Protein AF-0000000071183344 (afdb_homodimer)

Sequence (368 aa):
MKRRLVDPNHKPEEAILVERNPAPLGHQLLNPYAVGKHSQSDLVTLALEIEKADSYVRSTTTGKLQVIVDQVRFLKSQAESILKDAQNNANLHRAACNFQKKPGHLYFLYRRPSGQEYFSMLSPEEWSSSMPHEFLGAYYLEHDMSWTAAADFTARHRDLSAIDQIISGYESGSKVDNLMCIDNMKRRLVDPNHKPEEAILVERNPAPLGHQLLNPYAVGKHSQSDLVTLALEIEKADSYVRSTTTGKLQVIVDQVRFLKSQAESILKDAQNNANLHRAACNFQKKPGHLYFLYRRPSGQEYFSMLSPEEWSSSMPHEFLGAYYLEHDMSWTAAADFTARHRDLSAIDQIISGYESGSKVDNLMCIDN

Foldseek 3Di:
DDDPPPPVPPDLPFLDDDPDPCQDPNDRPDPSPPPPCPDPVNRVVSSVVVVVVVVVVVVVVVVVVVVVVVVVVVVVVVVVVVVVQVVVLVVQVPQDEPDDDDAFAKWWWWAAPVGGIHIDNDDPVNPDPDSRTHTDFMWHQHPVRGTDTPVCVVVVVVVVVLVVVLVVCVVVVHDSVPSVPPDD/DDDPPPDVPPDLPFLDDDPDPCQDPNDRPPPSPPPPCPDPVNRVVSSVVVVVVVVVVVVVVVVVVVVVVVVVVVVVVVVVVVVVQVVVLVVQVPQDEPDDDDAFAKWWWWAAPVGGIHIDNDDPVNPDPDPRTHTDFMWHQHPVRGTDTPVCVVVVVVVVVLVVVLVVCVVVVHDSVPSVPPDD

Solvent-accessible surface area (backbone atoms only — not comparable to full-atom values): 21282 Å² total; per-residue (Å²): 136,78,77,81,65,82,66,83,77,65,67,81,68,70,52,39,61,53,79,78,65,72,53,62,88,74,50,70,58,84,66,70,70,70,75,66,58,64,46,72,65,49,48,52,52,44,26,50,49,42,51,50,46,49,51,40,47,50,53,54,47,51,53,56,46,48,54,50,52,52,51,47,52,50,49,50,52,51,50,51,49,50,51,52,51,46,52,51,39,51,51,61,61,57,37,12,35,86,65,83,85,55,64,78,38,70,36,24,35,32,30,41,91,86,63,53,45,28,53,36,83,60,50,79,85,69,42,83,64,81,69,84,45,50,78,73,46,44,34,32,29,34,86,75,67,44,68,36,47,56,91,45,41,65,62,53,51,52,52,48,51,52,51,50,49,46,54,51,35,45,75,70,68,44,73,63,50,68,56,72,40,62,77,126,136,78,77,80,65,82,69,83,78,66,67,80,70,71,55,40,60,55,78,78,65,72,54,59,91,74,48,71,57,84,66,70,68,70,77,64,57,64,46,72,64,50,48,51,52,45,27,50,49,41,51,51,45,48,51,40,46,50,52,54,46,50,54,56,48,49,56,50,51,52,50,48,51,50,49,52,53,52,49,51,49,50,52,52,51,44,52,52,38,52,50,59,61,56,35,13,36,88,65,82,85,55,63,77,40,70,34,23,34,30,29,42,91,90,62,53,45,29,53,36,82,59,50,80,83,68,44,83,65,81,69,86,45,50,79,74,48,44,33,32,30,34,86,76,66,42,68,36,47,57,90,45,42,64,62,53,52,51,52,49,49,54,49,49,49,47,53,52,35,47,74,70,69,44,73,64,48,69,57,73,38,62,78,127

Radius of gyration: 34.86 Å; Cα contacts (8 Å, |Δi|>4): 379; chains: 2; bounding box: 50×111×71 Å

InterPro domains:
  IPR019534 Protein of unknown function DUF2452 [PF10504] (17-168)
  IPR019534 Protein of unknown function DUF2452 [PTHR14553] (14-168)

Structure (mmCIF, N/CA/C/O backbone):
data_AF-0000000071183344-model_v1
#
loop_
_entity.id
_entity.type
_entity.pdbx_description
1 polymer 'Uncharacterized protein'
#
loop_
_atom_site.group_PDB
_atom_site.id
_atom_site.type_symbol
_atom_site.label_atom_id
_atom_site.label_alt_id
_atom_site.label_comp_id
_atom_site.label_asym_id
_atom_site.label_entity_id
_atom_site.label_seq_id
_atom_site.pdbx_PDB_ins_code
_atom_site.Cartn_x
_atom_site.Cartn_y
_atom_site.Cartn_z
_atom_site.occupancy
_atom_site.B_iso_or_equiv
_atom_site.auth_seq_id
_atom_site.auth_comp_id
_atom_site.auth_asym_id
_atom_site.auth_atom_id
_atom_site.pdbx_PDB_model_num
ATOM 1 N N . MET A 1 1 ? -24.969 3.203 5.977 1 22.7 1 MET A N 1
ATOM 2 C CA . MET A 1 1 ? -23.828 3.936 6.543 1 22.7 1 MET A CA 1
ATOM 3 C C . MET A 1 1 ? -23.359 5.02 5.582 1 22.7 1 MET A C 1
ATOM 5 O O . MET A 1 1 ? -22.688 4.723 4.586 1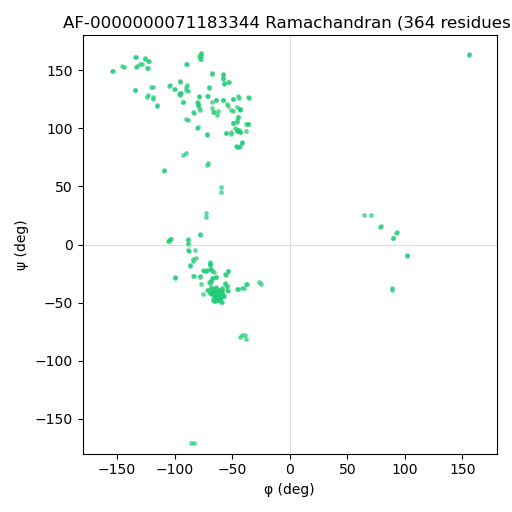 22.7 1 MET A O 1
ATOM 9 N N . LYS A 1 2 ? -24.172 6.113 5.402 1 30.92 2 LYS A N 1
ATOM 10 C CA . LYS A 1 2 ? -24.156 7.23 4.461 1 30.92 2 LYS A CA 1
ATOM 11 C C . LYS A 1 2 ? -22.891 8.07 4.637 1 30.92 2 LYS A C 1
ATOM 13 O O . LYS A 1 2 ? -22.484 8.352 5.766 1 30.92 2 LYS A O 1
ATOM 18 N N . ARG A 1 3 ? -22.047 8.078 3.604 1 37.16 3 ARG A N 1
ATOM 19 C CA . ARG A 1 3 ? -20.828 8.875 3.469 1 37.16 3 ARG A CA 1
ATOM 20 C C . ARG A 1 3 ? -21.078 10.328 3.867 1 37.16 3 ARG A C 1
ATOM 22 O O . ARG A 1 3 ? -21.953 10.992 3.293 1 37.16 3 ARG A O 1
ATOM 29 N N . ARG A 1 4 ? -21 10.648 5.09 1 34.28 4 ARG A N 1
ATOM 30 C CA . ARG A 1 4 ? -21.109 12.07 5.367 1 34.28 4 ARG A CA 1
ATOM 31 C C . ARG A 1 4 ? -20.281 12.891 4.383 1 34.28 4 ARG A C 1
ATOM 33 O O . ARG A 1 4 ? -19.047 12.844 4.406 1 34.28 4 ARG A O 1
ATOM 40 N N . LEU A 1 5 ? -20.75 13.234 3.193 1 34.53 5 LEU A N 1
ATOM 41 C CA . LEU A 1 5 ? -20.281 14.211 2.223 1 34.53 5 LEU A CA 1
ATOM 42 C C . LEU A 1 5 ? -19.875 15.508 2.912 1 34.53 5 LEU A C 1
ATOM 44 O O . LEU A 1 5 ? -20.547 15.961 3.842 1 34.53 5 LEU A O 1
ATOM 48 N N . VAL A 1 6 ? -18.656 15.891 2.863 1 37 6 VAL A N 1
ATOM 49 C CA . VAL A 1 6 ? -18.281 17.25 3.234 1 37 6 VAL A CA 1
ATOM 50 C C . VAL A 1 6 ? -19.344 18.234 2.758 1 37 6 VAL A C 1
ATOM 52 O O . VAL A 1 6 ? -19.75 18.219 1.589 1 37 6 VAL A O 1
ATOM 55 N N . ASP A 1 7 ? -20.25 18.656 3.57 1 39.09 7 ASP A N 1
ATOM 56 C CA . ASP A 1 7 ? -21.266 19.656 3.322 1 39.09 7 ASP A CA 1
ATOM 57 C C . ASP A 1 7 ? -20.672 20.875 2.613 1 39.09 7 ASP A C 1
ATOM 59 O O . ASP A 1 7 ? -19.719 21.484 3.102 1 39.09 7 ASP A O 1
ATOM 63 N N . PRO A 1 8 ? -20.719 21.078 1.332 1 40.78 8 PRO A N 1
ATOM 64 C CA . PRO A 1 8 ? -20.312 22.281 0.599 1 40.78 8 PRO A CA 1
ATOM 65 C C . PRO A 1 8 ? -20.641 23.578 1.343 1 40.78 8 PRO A C 1
ATOM 67 O O . PRO A 1 8 ? -20.219 24.656 0.937 1 40.78 8 PRO A O 1
ATOM 70 N N . ASN A 1 9 ? -21.672 23.531 1.999 1 38.69 9 ASN A N 1
ATOM 71 C CA . ASN A 1 9 ? -22.141 24.781 2.586 1 38.69 9 ASN A CA 1
ATOM 72 C C . ASN A 1 9 ? -21.266 25.203 3.764 1 38.69 9 ASN A C 1
ATOM 74 O O . ASN A 1 9 ? -21.75 25.281 4.898 1 38.69 9 ASN A O 1
ATOM 78 N N . HIS A 1 10 ? -20.047 24.859 3.848 1 40.88 10 HIS A N 1
ATOM 79 C CA . HIS A 1 10 ? -19.234 25.312 4.98 1 40.88 10 HIS A CA 1
ATOM 80 C C . HIS A 1 10 ? -19.266 26.828 5.094 1 40.88 10 HIS A C 1
ATOM 82 O O . HIS A 1 10 ? -18.953 27.531 4.125 1 40.88 10 HIS A O 1
ATOM 88 N N . LYS A 1 11 ? -20.125 27.438 5.918 1 44.91 11 LYS A N 1
ATOM 89 C CA . LYS A 1 11 ? -20.219 28.859 6.227 1 44.91 11 LYS A CA 1
ATOM 90 C C . LYS A 1 11 ? -18.828 29.5 6.262 1 44.91 11 LYS A C 1
ATOM 92 O O . LYS A 1 11 ? -17.859 28.875 6.691 1 44.91 11 LYS A O 1
ATOM 97 N N . PRO A 1 12 ? -18.641 30.609 5.461 1 45.38 12 PRO A N 1
ATOM 98 C CA . PRO A 1 12 ? -17.391 31.375 5.566 1 45.38 12 PRO A CA 1
ATOM 99 C C . PRO A 1 12 ? -16.938 31.562 7.008 1 45.38 12 PRO A C 1
ATOM 101 O O . PRO A 1 12 ? -17.703 32.031 7.855 1 45.38 12 PRO A O 1
ATOM 104 N N . GLU A 1 13 ? -16.203 30.641 7.5 1 53.62 13 GLU A N 1
ATOM 105 C CA . GLU A 1 13 ? -15.758 30.688 8.891 1 53.62 13 GLU A CA 1
ATOM 106 C C . GLU A 1 13 ? -15.195 32.062 9.234 1 53.62 13 GLU A C 1
ATOM 108 O O . GLU A 1 13 ? -14.391 32.625 8.477 1 53.62 13 GLU A O 1
ATOM 113 N N . GLU A 1 14 ? -16.016 32.875 9.898 1 57.59 14 GLU A N 1
ATOM 114 C CA . GLU A 1 14 ? -15.773 34.219 10.406 1 57.59 14 GLU A CA 1
ATOM 115 C C . GLU A 1 14 ? -14.406 34.312 11.07 1 57.59 14 GLU A C 1
ATOM 117 O O . GLU A 1 14 ? -13.953 33.406 11.742 1 57.59 14 GLU A O 1
ATOM 122 N N . ALA A 1 15 ? -13.516 35.188 10.43 1 63.09 15 ALA A N 1
ATOM 123 C CA . ALA A 1 15 ? -12.289 35.594 11.117 1 63.09 15 ALA A CA 1
ATOM 124 C C . ALA A 1 15 ? -12.57 35.969 12.562 1 63.09 15 ALA A C 1
ATOM 126 O O . ALA A 1 15 ? -13.539 36.688 12.852 1 63.09 15 ALA A O 1
ATOM 127 N N . ILE A 1 16 ? -12.094 35.094 13.508 1 63.72 16 ILE A N 1
ATOM 128 C CA . ILE A 1 16 ? -12.336 35.375 14.922 1 63.72 16 ILE A CA 1
ATOM 129 C C . ILE A 1 16 ? -11.203 36.25 15.477 1 63.72 16 ILE A C 1
ATOM 131 O O . ILE A 1 16 ? -10.031 35.844 15.383 1 63.72 16 ILE A O 1
ATOM 135 N N . LEU A 1 17 ? -11.508 37.5 15.719 1 71.44 17 LEU A N 1
ATOM 136 C CA . LEU A 1 17 ? -10.555 38.375 16.391 1 71.44 17 LEU A CA 1
ATOM 137 C C . LEU A 1 17 ? -10.344 37.938 17.844 1 71.44 17 LEU A C 1
ATOM 139 O O . LEU A 1 17 ? -11.211 37.281 18.438 1 71.44 17 LEU A O 1
ATOM 143 N N . VAL A 1 18 ? -9.078 38.156 18.281 1 72.38 18 VAL A N 1
ATOM 144 C CA . VAL A 1 18 ? -8.789 37.844 19.688 1 72.38 18 VAL A CA 1
ATOM 145 C C . VAL A 1 18 ? -9.711 38.656 20.594 1 72.38 18 VAL A C 1
ATOM 147 O O . VAL A 1 18 ? -9.945 39.844 20.344 1 72.38 18 VAL A O 1
ATOM 150 N N . GLU A 1 19 ? -10.453 37.938 21.484 1 66.88 19 GLU A N 1
ATOM 151 C CA . GLU A 1 19 ? -11.336 38.594 22.453 1 66.88 19 GLU A CA 1
ATOM 152 C C . GLU A 1 19 ? -10.602 39.719 23.188 1 66.88 19 GLU A C 1
ATOM 154 O O . GLU A 1 19 ? -9.414 39.562 23.5 1 66.88 19 GLU A O 1
ATOM 159 N N . ARG A 1 20 ? -11.164 40.906 23.141 1 59.69 20 ARG A N 1
ATOM 160 C CA . ARG A 1 20 ? -10.578 42.031 23.828 1 59.69 20 ARG A CA 1
ATOM 161 C C . ARG A 1 20 ? -10.641 41.844 25.344 1 59.69 20 ARG A C 1
ATOM 163 O O . ARG A 1 20 ? -11.617 41.281 25.859 1 59.69 20 ARG A O 1
ATOM 170 N N . ASN A 1 21 ? -9.477 41.719 25.891 1 50.56 21 ASN A N 1
ATOM 171 C CA . ASN A 1 21 ? -9.539 41.812 27.344 1 50.56 21 ASN A CA 1
ATOM 172 C C . ASN A 1 21 ? -9.828 43.25 27.781 1 50.56 21 ASN A C 1
ATOM 174 O O . ASN A 1 21 ? -9.016 44.156 27.562 1 50.56 21 ASN A O 1
ATOM 178 N N . PRO A 1 22 ? -11.125 43.594 28.016 1 46.81 22 PRO A N 1
ATOM 179 C CA . PRO A 1 22 ? -11.43 44.969 28.438 1 46.81 22 PRO A CA 1
ATOM 180 C C . PRO A 1 22 ? -10.492 45.469 29.516 1 46.81 22 PRO A C 1
ATOM 182 O O . PRO A 1 22 ? -10.344 46.688 29.688 1 46.81 22 PRO A O 1
ATOM 185 N N . ALA A 1 23 ? -10.07 44.688 30.484 1 44.38 23 ALA A N 1
ATOM 186 C CA . ALA A 1 23 ? -9.188 45.125 31.562 1 44.38 23 ALA A CA 1
ATOM 187 C C . ALA A 1 23 ? -7.797 44.5 31.391 1 44.38 23 ALA A C 1
ATOM 189 O O . ALA A 1 23 ? -7.395 43.656 32.188 1 44.38 23 ALA A O 1
ATOM 190 N N . PRO A 1 24 ? -7.125 44.812 30.328 1 45.66 24 PRO A N 1
ATOM 191 C CA . PRO A 1 24 ? -5.738 44.344 30.281 1 45.66 24 PRO A CA 1
ATOM 192 C C . PRO A 1 24 ? -4.84 45.031 31.312 1 45.66 24 PRO A C 1
ATOM 194 O O . PRO A 1 24 ? -4.883 46.25 31.469 1 45.66 24 PRO A O 1
ATOM 197 N N . LEU A 1 25 ? -4.285 44.281 32.25 1 49.19 25 LEU A N 1
ATOM 198 C CA . LEU A 1 25 ? -3.418 44.594 33.375 1 49.19 25 LEU A CA 1
ATOM 199 C C . LEU A 1 25 ? -4.184 45.344 34.469 1 49.19 25 LEU A C 1
ATOM 201 O O . LEU A 1 25 ? -3.596 46.094 35.219 1 49.19 25 LEU A O 1
ATOM 205 N N . GLY A 1 26 ? -5.504 45.25 34.656 1 43.72 26 GLY A N 1
ATOM 206 C CA . GLY A 1 26 ? -6.23 45.875 35.75 1 43.72 26 GLY A CA 1
ATOM 207 C C . GLY A 1 26 ? -6.691 47.281 35.406 1 43.72 26 GLY A C 1
ATOM 208 O O . GLY A 1 26 ? -7.395 47.938 36.188 1 43.72 26 GLY A O 1
ATOM 209 N N . HIS A 1 27 ? -5.844 48.062 34.688 1 43.94 27 HIS A N 1
ATOM 210 C CA . HIS A 1 27 ? -6.246 49.469 34.469 1 43.94 27 HIS A CA 1
ATOM 211 C C . HIS A 1 27 ? -7.285 49.594 33.375 1 43.94 27 HIS A C 1
ATOM 213 O O . HIS A 1 27 ? -7.199 48.875 32.344 1 43.94 27 HIS A O 1
ATOM 219 N N . GLN A 1 28 ? -8.508 50.062 33.75 1 40.69 28 GLN A N 1
ATOM 220 C CA . GLN A 1 28 ? -9.609 50.375 32.844 1 40.69 28 GLN A CA 1
ATOM 221 C C . GLN A 1 28 ? -9.109 51.125 31.609 1 40.69 28 GLN A C 1
ATOM 223 O O . GLN A 1 28 ? -8.391 52.125 31.719 1 40.69 28 GLN A O 1
ATOM 228 N N . LEU A 1 29 ? -8.867 50.469 30.531 1 42.84 29 LEU A N 1
ATOM 229 C CA . LEU A 1 29 ? -8.516 51.25 29.344 1 42.84 29 LEU A CA 1
ATOM 230 C C . LEU A 1 29 ? -9.523 52.344 29.109 1 42.84 29 LEU A C 1
ATOM 232 O O . LEU A 1 29 ? -10.719 52.188 29.375 1 42.84 29 LEU A O 1
ATOM 236 N N . LEU A 1 30 ? -9.094 53.625 29.203 1 39.53 30 LEU A N 1
ATOM 237 C CA . LEU A 1 30 ? -9.961 54.781 29 1 39.53 30 LEU A CA 1
ATOM 238 C C . LEU A 1 30 ? -10.953 54.531 27.875 1 39.53 30 LEU A C 1
ATOM 240 O O . LEU A 1 30 ? -12.141 54.812 28 1 39.53 30 LEU A O 1
ATOM 244 N N . ASN A 1 31 ? -10.477 54.719 26.469 1 38.5 31 ASN A N 1
ATOM 245 C CA . ASN A 1 31 ? -11.43 54.688 25.359 1 38.5 31 ASN A CA 1
ATOM 246 C C . ASN A 1 31 ? -11.609 53.281 24.812 1 38.5 31 ASN A C 1
ATOM 248 O O . ASN A 1 31 ? -10.711 52.75 24.156 1 38.5 31 ASN A O 1
ATOM 252 N N . PRO A 1 32 ? -12.352 52.438 25.406 1 41.28 32 PRO A N 1
ATOM 253 C CA . PRO A 1 32 ? -12.633 51.062 24.969 1 41.28 32 PRO A CA 1
ATOM 254 C C . PRO A 1 32 ? -12.867 50.969 23.469 1 41.28 32 PRO A C 1
ATOM 256 O O . PRO A 1 32 ? -12.742 49.875 22.906 1 41.28 32 PRO A O 1
ATOM 259 N N . TYR A 1 33 ? -13.508 51.938 22.875 1 41.03 33 TYR A N 1
ATOM 260 C CA . TYR A 1 33 ? -13.883 51.938 21.469 1 41.03 33 TYR A CA 1
ATOM 261 C C . TYR A 1 33 ? -12.648 52.031 20.578 1 41.03 33 TYR A C 1
ATOM 263 O O . TYR A 1 33 ? -12.703 51.656 19.406 1 41.03 33 TYR A O 1
ATOM 271 N N . ALA A 1 34 ? -11.68 52.844 20.922 1 41.78 34 ALA A N 1
ATOM 272 C CA . ALA A 1 34 ? -10.586 53.156 20.016 1 41.78 34 ALA A CA 1
ATOM 273 C C . ALA A 1 34 ? -9.75 51.938 19.688 1 41.78 34 ALA A C 1
ATOM 275 O O . ALA A 1 34 ? -9.227 51.812 18.578 1 41.78 34 ALA A O 1
ATOM 276 N N . VAL A 1 35 ? -9.453 51.156 20.609 1 43 35 VAL A N 1
ATOM 277 C CA . VAL A 1 35 ? -8.414 50.156 20.406 1 43 35 VAL A CA 1
ATOM 278 C C . VAL A 1 35 ? -8.961 49.031 19.531 1 43 35 VAL A C 1
ATOM 280 O O . VAL A 1 35 ? -8.219 48.406 18.766 1 43 35 VAL A O 1
ATOM 283 N N . GLY A 1 36 ? -10.211 48.562 19.766 1 47.03 36 GLY A N 1
ATOM 284 C CA . GLY A 1 36 ? -10.57 47.312 19.094 1 47.03 36 GLY A CA 1
ATOM 285 C C . GLY A 1 36 ? -11.023 47.531 17.656 1 47.03 36 GLY A C 1
ATOM 286 O O . GLY A 1 36 ? -11.766 46.719 17.125 1 47.03 36 GLY A O 1
ATOM 287 N N . LYS A 1 37 ? -11.148 48.719 17.203 1 48.94 37 LYS A N 1
ATOM 288 C CA . LYS A 1 37 ? -11.773 48.875 15.898 1 48.94 37 LYS A CA 1
ATOM 289 C C . LYS A 1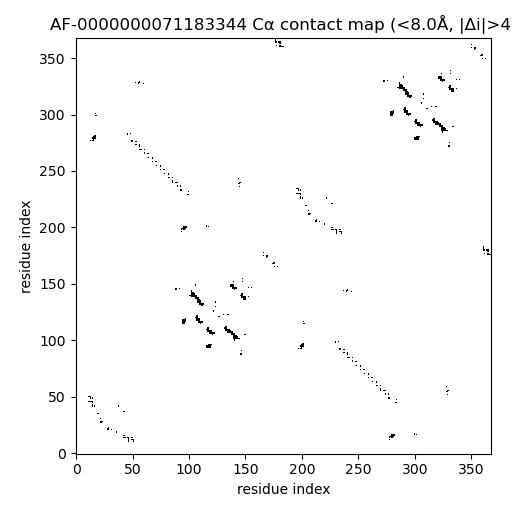 37 ? -10.992 48.125 14.82 1 48.94 37 LYS A C 1
ATOM 291 O O . LYS A 1 37 ? -10.023 48.656 14.273 1 48.94 37 LYS A O 1
ATOM 296 N N . HIS A 1 38 ? -10.688 46.906 15.062 1 56.69 38 HIS A N 1
ATOM 297 C CA . HIS A 1 38 ? -10.266 46.344 13.789 1 56.69 38 HIS A CA 1
ATOM 298 C C . HIS A 1 38 ? -11.211 46.719 12.664 1 56.69 38 HIS A C 1
ATOM 300 O O . HIS A 1 38 ? -12.43 46.625 12.812 1 56.69 38 HIS A O 1
ATOM 306 N N . SER A 1 39 ? -10.695 47.656 11.781 1 61.94 39 SER A N 1
ATOM 307 C CA . SER A 1 39 ? -11.461 48.094 10.625 1 61.94 39 SER A CA 1
ATOM 308 C C . SER A 1 39 ? -12.109 46.906 9.906 1 61.94 39 SER A C 1
ATOM 310 O O . SER A 1 39 ? -11.641 45.781 10 1 61.94 39 SER A O 1
ATOM 312 N N . GLN A 1 40 ? -13.477 47.031 9.688 1 68.31 40 GLN A N 1
ATOM 313 C CA . GLN A 1 40 ? -14.148 46.125 8.773 1 68.31 40 GLN A CA 1
ATOM 314 C C . GLN A 1 40 ? -13.172 45.562 7.738 1 68.31 40 GLN A C 1
ATOM 316 O O . GLN A 1 40 ? -13.258 44.375 7.367 1 68.31 40 GLN A O 1
ATOM 321 N N . SER A 1 41 ? -12.242 46.438 7.418 1 68.19 41 SER A N 1
ATOM 322 C CA . SER A 1 41 ? -11.266 46.031 6.41 1 68.19 41 SER A CA 1
ATOM 323 C C . SER A 1 41 ? -10.336 44.938 6.949 1 68.19 41 SER A C 1
ATOM 325 O O . SER A 1 41 ? -9.953 44.031 6.227 1 68.19 41 SER A O 1
ATOM 327 N N . ASP A 1 42 ? -10.062 45.031 8.258 1 77.12 42 ASP A N 1
ATOM 328 C CA . ASP A 1 42 ? -9.18 44.062 8.883 1 77.12 42 ASP A CA 1
ATOM 329 C C . ASP A 1 42 ? -9.859 42.688 8.992 1 77.12 42 ASP A C 1
ATOM 331 O O . ASP A 1 42 ? -9.234 41.656 8.727 1 77.12 42 ASP A O 1
ATOM 335 N N . LEU A 1 43 ? -11.117 42.781 9.312 1 79.06 43 LEU A N 1
ATOM 336 C CA . LEU A 1 43 ? -11.875 41.531 9.453 1 79.06 43 LEU A CA 1
ATOM 337 C C . LEU A 1 43 ? -12 40.812 8.109 1 79.06 43 LEU A C 1
ATOM 339 O O . LEU A 1 43 ? -11.898 39.594 8.039 1 79.06 43 LEU A O 1
ATOM 343 N N . VAL A 1 44 ? -12.273 41.594 7.102 1 81.5 44 VAL A N 1
ATOM 344 C CA . VAL A 1 44 ? -12.391 41.031 5.762 1 81.5 44 VAL A CA 1
ATOM 345 C C . VAL A 1 44 ? -11.055 40.406 5.344 1 81.5 44 VAL A C 1
ATOM 347 O O . VAL A 1 44 ? -11.016 39.312 4.785 1 81.5 44 VAL A O 1
ATOM 350 N N . THR A 1 45 ? -9.977 41.156 5.605 1 85.19 45 THR A N 1
ATOM 351 C CA . THR A 1 45 ? -8.648 40.656 5.246 1 85.19 45 THR A CA 1
ATOM 352 C C . THR A 1 45 ? -8.328 39.375 5.973 1 85.19 45 THR A C 1
ATOM 354 O O . THR A 1 45 ? -7.82 38.406 5.367 1 85.19 45 THR A O 1
ATOM 357 N N . LEU A 1 46 ? -8.656 39.281 7.25 1 86.06 46 LEU A N 1
ATOM 358 C CA . LEU A 1 46 ? -8.406 38.094 8.031 1 86.06 46 LEU A CA 1
ATOM 359 C C . LEU A 1 46 ? -9.273 36.938 7.523 1 86.06 46 LEU A C 1
ATOM 361 O O . LEU A 1 46 ? -8.805 35.781 7.438 1 86.06 46 LEU A O 1
ATOM 365 N N . ALA A 1 47 ? -10.508 37.219 7.188 1 87.38 47 ALA A N 1
ATOM 366 C CA . ALA A 1 47 ? -11.406 36.219 6.652 1 87.38 47 ALA A CA 1
ATOM 367 C C . ALA A 1 47 ? -10.867 35.625 5.34 1 87.38 47 ALA A C 1
ATOM 369 O O . ALA A 1 47 ? -10.938 34.438 5.105 1 87.38 47 ALA A O 1
ATOM 370 N N . LEU A 1 48 ? -10.383 36.5 4.504 1 87.88 48 LEU A N 1
ATOM 371 C CA . LEU A 1 48 ? -9.812 36.094 3.23 1 87.88 48 LEU A CA 1
ATOM 372 C C . LEU A 1 48 ? -8.586 35.188 3.453 1 87.88 48 LEU A C 1
ATOM 374 O O . LEU A 1 48 ? -8.367 34.25 2.719 1 87.88 48 LEU A O 1
ATOM 378 N N . GLU A 1 49 ? -7.762 35.562 4.422 1 89.5 49 GLU A N 1
ATOM 379 C CA . GLU A 1 49 ? -6.582 34.75 4.75 1 89.5 49 GLU A CA 1
ATOM 380 C C . GLU A 1 49 ? -6.973 33.344 5.188 1 89.5 49 GLU A C 1
ATOM 382 O O . GLU A 1 49 ? -6.336 32.375 4.785 1 89.5 49 GLU A O 1
ATOM 387 N N . ILE A 1 50 ? -7.977 33.25 5.98 1 90.69 50 ILE A N 1
ATOM 388 C CA . ILE A 1 50 ? -8.445 31.938 6.461 1 90.69 50 ILE A CA 1
ATOM 389 C C . ILE A 1 50 ? -8.977 31.125 5.289 1 90.69 50 ILE A C 1
ATOM 391 O O . ILE A 1 50 ? -8.711 29.922 5.199 1 90.69 50 ILE A O 1
ATOM 395 N N . GLU A 1 51 ? -9.688 31.766 4.43 1 91.75 51 GLU A N 1
ATOM 396 C CA . GLU A 1 51 ? -10.203 31.078 3.25 1 91.75 51 GLU A CA 1
ATOM 397 C C . GLU A 1 51 ? -9.07 30.547 2.385 1 91.75 51 GLU A C 1
ATOM 399 O O . GLU A 1 51 ? -9.141 29.422 1.895 1 91.75 51 GLU A O 1
ATOM 404 N N . LYS A 1 52 ? -8.133 31.391 2.201 1 92.62 52 LYS A N 1
ATOM 405 C CA . LYS A 1 52 ? -6.957 30.969 1.438 1 92.62 52 LYS A CA 1
ATOM 406 C C . LYS A 1 52 ? -6.258 29.781 2.109 1 92.62 52 LYS A C 1
ATOM 408 O O . LYS A 1 52 ? -5.879 28.828 1.443 1 92.62 52 LYS A O 1
ATOM 413 N N . ALA A 1 53 ? -6.086 29.891 3.412 1 94.06 53 ALA A N 1
ATOM 414 C CA . ALA A 1 53 ? -5.473 28.797 4.172 1 94.06 53 ALA A CA 1
ATOM 415 C C . ALA A 1 53 ? -6.27 27.5 4.027 1 94.06 53 ALA A C 1
ATOM 417 O O . ALA A 1 53 ? -5.695 26.438 3.84 1 94.06 53 ALA A O 1
ATOM 418 N N . ASP A 1 54 ? -7.574 27.641 4.047 1 92.81 54 ASP A N 1
ATOM 419 C CA . ASP A 1 54 ? -8.438 26.469 3.889 1 92.81 54 ASP A CA 1
ATOM 420 C C . ASP A 1 54 ? -8.227 25.812 2.523 1 92.81 54 ASP A C 1
ATOM 422 O O . ASP A 1 54 ? -8.195 24.594 2.416 1 92.81 54 ASP A O 1
ATOM 426 N N . SER A 1 55 ? -8.148 26.641 1.55 1 95.56 55 SER A N 1
ATOM 427 C CA . SER A 1 55 ? -7.926 26.125 0.202 1 95.56 55 SER A CA 1
ATOM 428 C C . SER A 1 55 ? -6.59 25.391 0.104 1 95.56 55 SER A C 1
ATOM 430 O O . SER A 1 55 ? -6.504 24.328 -0.514 1 95.56 55 SER A O 1
ATOM 432 N N . TYR A 1 56 ? -5.543 25.953 0.713 1 95.25 56 TYR A N 1
ATOM 433 C CA . TYR A 1 56 ? -4.23 25.312 0.727 1 95.25 56 TYR A CA 1
ATOM 434 C C . TYR A 1 56 ? -4.285 23.969 1.451 1 95.25 56 TYR A C 1
ATOM 436 O O . TYR A 1 56 ? -3.766 22.969 0.954 1 95.25 56 TYR A O 1
ATOM 444 N N . VAL A 1 57 ? -4.906 23.938 2.658 1 95.31 57 VAL A N 1
ATOM 445 C CA . VAL A 1 57 ? -5.023 22.719 3.451 1 95.31 57 VAL A CA 1
ATOM 446 C C . VAL A 1 57 ? -5.754 21.641 2.646 1 95.31 57 VAL A C 1
ATOM 448 O O . VAL A 1 57 ? -5.32 20.5 2.598 1 95.31 57 VAL A O 1
ATOM 451 N N . ARG A 1 58 ? -6.801 22.016 1.981 1 95.44 58 ARG A N 1
ATOM 452 C CA . ARG A 1 58 ? -7.586 21.078 1.199 1 95.44 58 ARG A CA 1
ATOM 453 C C . ARG A 1 58 ? -6.773 20.516 0.032 1 95.44 58 ARG A C 1
ATOM 455 O O . ARG A 1 58 ? -6.77 19.312 -0.212 1 95.44 58 ARG A O 1
ATOM 462 N N . SER A 1 59 ? -6.137 21.438 -0.687 1 96.94 59 SER A N 1
ATOM 463 C CA . SER A 1 59 ? -5.355 21.031 -1.853 1 96.94 59 SER A CA 1
ATOM 464 C C . SER A 1 59 ? -4.219 20.094 -1.462 1 96.94 59 SER A C 1
ATOM 466 O O . SER A 1 59 ? -4.035 19.047 -2.074 1 96.94 59 SER A O 1
ATOM 468 N N . THR A 1 60 ? -3.48 20.453 -0.415 1 95.62 60 THR A N 1
ATOM 469 C CA . THR A 1 60 ? -2.359 19.641 0.048 1 95.62 60 THR A CA 1
ATOM 470 C C . THR A 1 60 ? -2.844 18.281 0.542 1 95.62 60 THR A C 1
ATOM 472 O O . THR A 1 60 ? -2.24 17.25 0.228 1 95.62 60 THR A O 1
ATOM 475 N N . THR A 1 61 ? -3.939 18.234 1.281 1 97.31 61 THR A N 1
ATOM 476 C CA . THR A 1 61 ? -4.5 17 1.802 1 97.31 61 THR A CA 1
ATOM 477 C C . THR A 1 61 ? -4.965 16.094 0.663 1 97.31 61 THR A C 1
ATOM 479 O O . THR A 1 61 ? -4.695 14.883 0.67 1 97.31 61 THR A O 1
ATOM 482 N N . THR A 1 62 ? -5.648 16.719 -0.288 1 97.62 62 THR A N 1
ATOM 483 C CA . THR A 1 62 ? -6.133 15.961 -1.437 1 97.62 62 THR A CA 1
ATOM 484 C C . THR A 1 62 ? -4.969 15.312 -2.186 1 97.62 62 THR A C 1
ATOM 486 O O . THR A 1 62 ? -5.055 14.156 -2.594 1 97.62 62 THR A O 1
ATOM 489 N N . GLY A 1 63 ? -3.904 16.062 -2.328 1 97.62 63 GLY A N 1
ATOM 490 C CA . GLY A 1 63 ? -2.723 15.531 -2.988 1 97.62 63 GLY A CA 1
ATOM 491 C C . GLY A 1 63 ? -2.127 14.336 -2.27 1 97.62 63 GLY A C 1
ATOM 492 O O . GLY A 1 63 ? -1.825 13.32 -2.893 1 97.62 63 GLY A O 1
ATOM 493 N N . LYS A 1 64 ? -1.995 14.43 -1.028 1 96.94 64 LYS A N 1
ATOM 494 C CA . LYS A 1 64 ? -1.444 13.344 -0.219 1 96.94 64 LYS A CA 1
ATOM 495 C C . LYS A 1 64 ? -2.346 12.117 -0.264 1 96.94 64 LYS A C 1
ATOM 497 O O . LYS A 1 64 ? -1.862 10.992 -0.415 1 96.94 64 LYS A O 1
ATOM 502 N N . LEU A 1 65 ? -3.701 12.383 -0.131 1 97.75 65 LEU A N 1
ATOM 503 C CA . LEU A 1 65 ? -4.648 11.273 -0.103 1 97.75 65 LEU A CA 1
ATOM 504 C C . LEU A 1 65 ? -4.711 10.586 -1.461 1 97.75 65 LEU A C 1
ATOM 506 O O . LEU A 1 65 ? -4.91 9.367 -1.534 1 97.75 65 LEU A O 1
ATOM 510 N N . GLN A 1 66 ? -4.508 11.32 -2.543 1 98.38 66 GLN A N 1
ATOM 511 C CA . GLN A 1 66 ? -4.492 10.719 -3.873 1 98.38 66 GLN A CA 1
ATOM 512 C C . GLN A 1 66 ? -3.365 9.703 -4.004 1 98.38 66 GLN A C 1
ATOM 514 O O . GLN A 1 66 ? -3.553 8.633 -4.586 1 98.38 66 GLN A O 1
ATOM 519 N N . VAL A 1 67 ? -2.189 10.031 -3.482 1 97.88 67 VAL A N 1
ATOM 520 C CA . VAL A 1 67 ? -1.051 9.117 -3.508 1 97.88 67 VAL A CA 1
ATOM 521 C C . VAL A 1 67 ? -1.4 7.836 -2.76 1 97.88 67 VAL A C 1
ATOM 523 O O . VAL A 1 67 ? -1.134 6.734 -3.248 1 97.88 67 VAL A O 1
ATOM 526 N N . ILE A 1 68 ? -2.064 7.957 -1.643 1 97.94 68 ILE A N 1
ATOM 527 C CA . ILE A 1 68 ? -2.438 6.805 -0.827 1 97.94 68 ILE A CA 1
ATOM 528 C C . ILE A 1 68 ? -3.461 5.953 -1.575 1 97.94 68 ILE A C 1
ATOM 530 O O . ILE A 1 68 ? -3.357 4.723 -1.595 1 97.94 68 ILE A O 1
ATOM 534 N N . VAL A 1 69 ? -4.426 6.633 -2.238 1 97.69 69 VAL A N 1
ATOM 535 C CA . VAL A 1 69 ? -5.469 5.926 -2.975 1 97.69 69 VAL A CA 1
ATOM 536 C C . VAL A 1 69 ? -4.848 5.125 -4.117 1 97.69 69 VAL A C 1
ATOM 538 O O . VAL A 1 69 ? -5.203 3.967 -4.34 1 97.69 69 VAL A O 1
ATOM 541 N N . ASP A 1 70 ? -3.928 5.676 -4.777 1 98.06 70 ASP A N 1
ATOM 542 C CA . ASP A 1 70 ? -3.246 4.996 -5.875 1 98.06 70 ASP A CA 1
ATOM 543 C C . ASP A 1 70 ? -2.439 3.803 -5.367 1 98.06 70 ASP A C 1
ATOM 545 O O . ASP A 1 70 ? -2.41 2.748 -6.004 1 98.06 70 ASP A O 1
ATOM 549 N N . GLN A 1 71 ? -1.846 3.977 -4.242 1 97.69 71 GLN A N 1
ATOM 550 C CA . GLN A 1 71 ? -1.077 2.887 -3.65 1 97.69 71 GLN A CA 1
ATOM 551 C C . GLN A 1 71 ? -1.985 1.729 -3.248 1 97.69 71 GLN A C 1
ATOM 553 O O . GLN A 1 71 ? -1.644 0.563 -3.459 1 97.69 71 GLN A O 1
ATOM 558 N N . VAL A 1 72 ? -3.096 2.057 -2.695 1 98.06 72 VAL A N 1
ATOM 559 C CA . VAL A 1 72 ? -4.047 1.021 -2.299 1 98.06 72 VAL A CA 1
ATOM 560 C C . VAL A 1 72 ? -4.539 0.273 -3.535 1 98.06 72 VAL A C 1
ATOM 562 O O . VAL A 1 72 ? -4.684 -0.952 -3.512 1 98.06 72 VAL A O 1
ATOM 565 N N . ARG A 1 73 ? -4.832 1.002 -4.57 1 97.31 73 ARG A N 1
ATOM 566 C CA . ARG A 1 73 ? -5.262 0.39 -5.824 1 97.31 73 ARG A CA 1
ATOM 567 C C . ARG A 1 73 ? -4.199 -0.569 -6.355 1 97.31 73 ARG A C 1
ATOM 569 O O . ARG A 1 73 ? -4.52 -1.663 -6.824 1 97.31 73 ARG A O 1
ATOM 576 N N . PHE A 1 74 ? -3 -0.179 -6.293 1 98.25 74 PHE A N 1
ATOM 577 C CA . PHE A 1 74 ? -1.897 -1.028 -6.727 1 98.25 74 PHE A CA 1
ATOM 578 C C . PHE A 1 74 ? -1.821 -2.291 -5.879 1 98.25 74 PHE A C 1
ATOM 580 O O . PHE A 1 74 ? -1.672 -3.395 -6.41 1 98.25 74 PHE A O 1
ATOM 587 N N . LEU A 1 75 ? -1.985 -2.123 -4.57 1 97.94 75 LEU A N 1
ATOM 588 C CA . LEU A 1 75 ? -1.955 -3.271 -3.672 1 97.94 75 LEU A CA 1
ATOM 589 C C . LEU A 1 75 ? -3.115 -4.219 -3.961 1 97.94 75 LEU A C 1
ATOM 591 O O . LEU A 1 75 ? -2.955 -5.441 -3.898 1 97.94 75 LEU A O 1
ATOM 595 N N . LYS A 1 76 ? -4.23 -3.678 -4.281 1 96.88 76 LYS A N 1
ATOM 596 C CA . LYS A 1 76 ? -5.387 -4.496 -4.645 1 96.88 76 LYS A CA 1
ATOM 597 C C . LYS A 1 76 ? -5.109 -5.301 -5.91 1 96.88 76 LYS A C 1
ATOM 599 O O . LYS A 1 76 ? -5.426 -6.492 -5.973 1 96.88 76 LYS A O 1
ATOM 604 N N . SER A 1 77 ? -4.527 -4.609 -6.867 1 98.12 77 SER A N 1
ATOM 605 C CA . SER A 1 77 ? -4.172 -5.293 -8.102 1 98.12 77 SER A CA 1
ATOM 606 C C . SER A 1 77 ? -3.158 -6.402 -7.852 1 98.12 77 SER A C 1
ATOM 608 O O . SER A 1 77 ? -3.236 -7.473 -8.461 1 98.12 77 SER A O 1
ATOM 610 N N . GLN A 1 78 ? -2.219 -6.145 -7.023 1 97.75 78 GLN A N 1
ATOM 611 C CA . GLN A 1 78 ? -1.241 -7.156 -6.641 1 97.75 78 GLN A CA 1
ATOM 612 C C . GLN A 1 78 ? -1.919 -8.359 -5.984 1 97.75 78 GLN A C 1
ATOM 614 O O . GLN A 1 78 ? -1.601 -9.508 -6.297 1 97.75 78 GLN A O 1
ATOM 619 N N . ALA A 1 79 ? -2.895 -8.141 -5.102 1 98.19 79 ALA A N 1
ATOM 620 C CA . ALA A 1 79 ? -3.621 -9.219 -4.43 1 98.19 79 ALA A CA 1
ATOM 621 C C . ALA A 1 79 ? -4.398 -10.062 -5.434 1 98.19 79 ALA A C 1
ATOM 623 O O . ALA A 1 79 ? -4.406 -11.297 -5.34 1 98.19 79 ALA A O 1
ATOM 624 N N . GLU A 1 80 ? -5.004 -9.383 -6.363 1 97.94 80 GLU A N 1
ATOM 625 C CA . GLU A 1 80 ? -5.746 -10.086 -7.406 1 97.94 80 GLU A CA 1
ATOM 626 C C . GLU A 1 80 ? -4.824 -10.969 -8.234 1 97.94 80 GLU A C 1
ATOM 628 O O . GLU A 1 80 ? -5.18 -12.102 -8.57 1 97.94 80 GLU A O 1
ATOM 633 N N . SER A 1 81 ? -3.688 -10.414 -8.516 1 97.94 81 SER A N 1
ATOM 634 C CA . SER A 1 81 ? -2.709 -11.188 -9.273 1 97.94 81 SER A CA 1
ATOM 635 C C . SER A 1 81 ? -2.236 -12.406 -8.492 1 97.94 81 SER A C 1
ATOM 637 O O . SER A 1 81 ? -2.068 -13.484 -9.055 1 97.94 81 SER A O 1
ATOM 639 N N . ILE A 1 82 ? -2.043 -12.273 -7.234 1 97.88 82 ILE A N 1
ATOM 640 C CA . ILE A 1 82 ? -1.633 -13.367 -6.359 1 97.88 82 ILE A CA 1
ATOM 641 C C . ILE A 1 82 ? -2.691 -14.469 -6.375 1 97.88 82 ILE A C 1
ATOM 643 O O . ILE A 1 82 ? -2.361 -15.648 -6.48 1 97.88 82 ILE A O 1
ATOM 647 N N . LEU A 1 83 ? -3.928 -14.07 -6.34 1 97.81 83 LEU A N 1
ATOM 648 C CA . LEU A 1 83 ? -5.027 -15.031 -6.324 1 97.81 83 LEU A CA 1
ATOM 649 C C . LEU A 1 83 ? -5.141 -15.758 -7.66 1 97.81 83 LEU A C 1
ATOM 651 O O . LEU A 1 83 ? -5.375 -16.969 -7.699 1 97.81 83 LEU A O 1
ATOM 655 N N . LYS A 1 84 ? -4.98 -14.969 -8.719 1 97.94 84 LYS A N 1
ATOM 656 C CA . LYS A 1 84 ? -5 -15.562 -10.055 1 97.94 84 LYS A CA 1
ATOM 657 C C . LYS A 1 84 ? -3.871 -16.578 -10.219 1 97.94 84 LYS A C 1
ATOM 659 O O . LYS A 1 84 ? -4.086 -17.672 -10.734 1 97.94 84 LYS A O 1
ATOM 664 N N . ASP A 1 85 ? -2.688 -16.234 -9.789 1 96.94 85 ASP A N 1
ATOM 665 C CA . ASP A 1 85 ? -1.543 -17.141 -9.844 1 96.94 85 ASP A CA 1
ATOM 666 C C . ASP A 1 85 ? -1.8 -18.406 -9.023 1 96.94 85 ASP A C 1
ATOM 668 O O . ASP A 1 85 ? -1.438 -19.5 -9.438 1 96.94 85 ASP A O 1
ATOM 672 N N . ALA A 1 86 ? -2.361 -18.234 -7.895 1 97.69 86 ALA A N 1
ATOM 673 C CA . ALA A 1 86 ? -2.686 -19.375 -7.039 1 97.69 86 ALA A CA 1
ATOM 674 C C . ALA A 1 86 ? -3.646 -20.328 -7.738 1 97.69 86 ALA A C 1
ATOM 676 O O . ALA A 1 86 ? -3.471 -21.547 -7.68 1 97.69 86 ALA A O 1
ATOM 677 N N .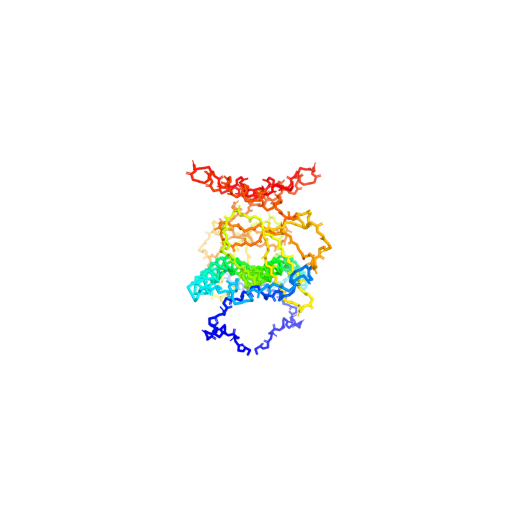 GLN A 1 87 ? -4.641 -19.781 -8.359 1 97.56 87 GLN A N 1
ATOM 678 C CA . GLN A 1 87 ? -5.605 -20.578 -9.102 1 97.56 87 GLN A CA 1
ATOM 679 C C . GLN A 1 87 ? -4.926 -21.344 -10.242 1 97.56 87 GLN A C 1
ATOM 681 O O . GLN A 1 87 ? -5.184 -22.531 -10.445 1 97.56 87 GLN A O 1
ATOM 686 N N . ASN A 1 88 ? -4.086 -20.656 -10.938 1 96.94 88 ASN A N 1
ATOM 687 C CA . ASN A 1 88 ? -3.344 -21.297 -12.023 1 96.94 88 ASN A CA 1
ATOM 688 C C . ASN A 1 88 ? -2.463 -22.422 -11.508 1 96.94 88 ASN A C 1
ATOM 690 O O . ASN A 1 88 ? -2.424 -23.5 -12.102 1 96.94 88 ASN A O 1
ATOM 694 N N . ASN A 1 89 ? -1.764 -22.188 -10.461 1 97.5 89 ASN A N 1
ATOM 695 C CA . ASN A 1 89 ? -0.932 -23.219 -9.844 1 97.5 89 ASN A CA 1
ATOM 696 C C . ASN A 1 89 ? -1.754 -24.438 -9.453 1 97.5 89 ASN A C 1
ATOM 698 O O . ASN A 1 89 ? -1.358 -25.578 -9.727 1 97.5 89 ASN A O 1
ATOM 702 N N . ALA A 1 90 ? -2.912 -24.203 -8.852 1 96.25 90 ALA A N 1
ATOM 703 C CA . ALA A 1 90 ? -3.785 -25.312 -8.445 1 96.25 90 ALA A CA 1
ATOM 704 C C . ALA A 1 90 ? -4.25 -26.109 -9.656 1 96.25 90 ALA A C 1
ATOM 706 O O . ALA A 1 90 ? -4.23 -27.344 -9.633 1 96.25 90 ALA A O 1
ATOM 707 N N . ASN A 1 91 ? -4.609 -25.406 -10.68 1 96.12 91 ASN A N 1
ATOM 708 C CA . ASN A 1 91 ? -5.066 -26.078 -11.898 1 96.12 91 ASN A CA 1
ATOM 709 C C . ASN A 1 91 ? -3.971 -26.938 -12.516 1 96.12 91 ASN A C 1
ATOM 711 O O . ASN A 1 91 ? -4.23 -28.062 -12.938 1 96.12 91 ASN A O 1
ATOM 715 N N . LEU A 1 92 ? -2.783 -26.453 -12.523 1 97.06 92 LEU A N 1
ATOM 716 C CA . LEU A 1 92 ? -1.667 -27.188 -13.102 1 97.06 92 LEU A CA 1
ATOM 717 C C . LEU A 1 92 ? -1.34 -28.422 -12.266 1 97.06 92 LEU A C 1
ATOM 719 O O . LEU A 1 92 ? -1.015 -29.469 -12.805 1 97.06 92 LEU A O 1
ATOM 723 N N . HIS A 1 93 ? -1.441 -28.328 -11.016 1 95.81 93 HIS A N 1
ATOM 724 C CA . HIS A 1 93 ? -1.213 -29.484 -10.156 1 95.81 93 HIS A CA 1
ATOM 725 C C . HIS A 1 93 ? -2.285 -30.547 -10.359 1 95.81 93 HIS A C 1
ATOM 727 O O . HIS A 1 93 ? -2.016 -31.734 -10.219 1 95.81 93 HIS A O 1
ATOM 733 N N . ARG A 1 94 ? -3.461 -30.125 -10.727 1 93.38 94 ARG A N 1
ATOM 734 C CA . ARG A 1 94 ? -4.59 -31.031 -10.867 1 93.38 94 ARG A CA 1
ATOM 735 C C . ARG A 1 94 ? -4.625 -31.656 -12.266 1 93.38 94 ARG A C 1
ATOM 737 O O . ARG A 1 94 ? -5.352 -32.625 -12.5 1 93.38 94 ARG A O 1
ATOM 744 N N . ALA A 1 95 ? -3.9 -31 -13.164 1 94.81 95 ALA A N 1
ATOM 745 C CA . ALA A 1 95 ? -3.855 -31.578 -14.5 1 94.81 95 ALA A CA 1
ATOM 746 C C . ALA A 1 95 ? -3.424 -33.031 -14.461 1 94.81 95 ALA A C 1
ATOM 748 O O . ALA A 1 95 ? -2.566 -33.406 -13.664 1 94.81 95 ALA A O 1
ATOM 749 N N . ALA A 1 96 ? -4.043 -33.844 -15.266 1 91.5 96 ALA A N 1
ATOM 750 C CA . ALA A 1 96 ? -3.783 -35.281 -15.281 1 91.5 96 ALA A CA 1
ATOM 751 C C . ALA A 1 96 ? -2.309 -35.594 -15.547 1 91.5 96 ALA A C 1
ATOM 753 O O . ALA A 1 96 ? -1.647 -34.844 -16.281 1 91.5 96 ALA A O 1
ATOM 754 N N . CYS A 1 97 ? -1.861 -36.531 -14.812 1 90.06 97 CYS A N 1
ATOM 755 C CA . CYS A 1 97 ? -0.486 -37 -14.992 1 90.06 97 CYS A CA 1
ATOM 756 C C . CYS A 1 97 ? -0.328 -38.438 -14.547 1 90.06 97 CYS A C 1
ATOM 758 O O . CYS A 1 97 ? -1.031 -38.906 -13.641 1 90.06 97 CYS A O 1
ATOM 760 N N . ASN A 1 98 ? 0.567 -39.219 -15.141 1 85.88 98 ASN A N 1
ATOM 761 C CA . ASN A 1 98 ? 0.796 -40.625 -14.805 1 85.88 98 ASN A CA 1
ATOM 762 C C . ASN A 1 98 ? 2.066 -40.781 -13.984 1 85.88 98 ASN A C 1
ATOM 764 O O . ASN A 1 98 ? 2.535 -41.906 -13.789 1 85.88 98 ASN A O 1
ATOM 768 N N . PHE A 1 99 ? 2.697 -39.75 -13.609 1 87.25 99 PHE A N 1
ATOM 769 C CA . PHE A 1 99 ? 3.916 -39.781 -12.812 1 87.25 99 PHE A CA 1
ATOM 770 C C . PHE A 1 99 ? 3.838 -38.75 -11.68 1 87.25 99 PHE A C 1
ATOM 772 O O . PHE A 1 99 ? 2.963 -37.875 -11.672 1 87.25 99 PHE A O 1
ATOM 779 N N . GLN A 1 100 ? 4.668 -39 -10.781 1 88.69 100 GLN A N 1
ATOM 780 C CA . GLN A 1 100 ? 4.801 -38 -9.703 1 88.69 100 GLN A CA 1
ATOM 781 C C . GLN A 1 100 ? 5.66 -36.812 -10.141 1 88.69 100 GLN A C 1
ATOM 783 O O . GLN A 1 100 ? 6.816 -37 -10.523 1 88.69 100 GLN A O 1
ATOM 788 N N . LYS A 1 101 ? 5.07 -35.719 -10.109 1 92.69 101 LYS A N 1
ATOM 789 C CA . LYS A 1 101 ? 5.801 -34.5 -10.445 1 92.69 101 LYS A CA 1
ATOM 790 C C . LYS A 1 101 ? 6.824 -34.156 -9.367 1 92.69 101 LYS A C 1
ATOM 792 O O . LYS A 1 101 ? 6.535 -34.25 -8.172 1 92.69 101 LYS A O 1
ATOM 797 N N . LYS A 1 102 ? 7.996 -33.812 -9.758 1 93.38 102 LYS A N 1
ATOM 798 C CA . LYS A 1 102 ? 9.07 -33.469 -8.828 1 93.38 102 LYS A CA 1
ATOM 799 C C . LYS A 1 102 ? 9.539 -32.031 -9.039 1 93.38 102 LYS A C 1
ATOM 801 O O . LYS A 1 102 ? 9.688 -31.578 -10.18 1 93.38 102 LYS A O 1
ATOM 806 N N . PRO A 1 103 ? 9.719 -31.344 -7.91 1 96 103 PRO A N 1
ATOM 807 C CA . PRO A 1 103 ? 10.258 -29.984 -8.062 1 96 103 PRO A CA 1
ATOM 808 C C . PRO A 1 103 ? 11.609 -29.969 -8.773 1 96 103 PRO A C 1
ATOM 810 O O . PRO A 1 103 ? 12.391 -30.906 -8.641 1 96 103 PRO A O 1
ATOM 813 N N . GLY A 1 104 ? 11.875 -28.953 -9.531 1 96.44 104 GLY A N 1
ATOM 814 C CA . GLY A 1 104 ? 13.156 -28.797 -10.211 1 96.44 104 GLY A CA 1
ATOM 815 C C . GLY A 1 104 ? 13.156 -29.375 -11.617 1 96.44 104 GLY A C 1
ATOM 816 O O . GLY A 1 104 ? 14.211 -29.547 -12.219 1 96.44 104 GLY A O 1
ATOM 817 N N . HIS A 1 105 ? 11.984 -29.734 -12.07 1 96.81 105 HIS A N 1
ATOM 818 C CA . HIS A 1 105 ? 11.891 -30.328 -13.398 1 96.81 105 HIS A CA 1
ATOM 819 C C . HIS A 1 105 ? 10.938 -29.547 -14.297 1 96.81 105 HIS A C 1
ATOM 821 O O . HIS A 1 105 ? 10.047 -28.859 -13.797 1 96.81 105 HIS A O 1
ATOM 827 N N . LEU A 1 106 ? 11.211 -29.625 -15.547 1 97.69 106 LEU A N 1
ATOM 828 C CA . LEU A 1 106 ? 10.375 -29.016 -16.578 1 97.69 106 LEU A CA 1
ATOM 829 C C . LEU A 1 106 ? 9.375 -30.031 -17.125 1 97.69 106 LEU A C 1
ATOM 831 O O . LEU A 1 106 ? 9.75 -31.156 -17.453 1 97.69 106 LEU A O 1
ATOM 835 N N . TYR A 1 107 ? 8.133 -29.672 -17.188 1 97.25 107 TYR A N 1
ATOM 836 C CA . TYR A 1 107 ? 7.078 -30.531 -17.703 1 97.25 107 TYR A CA 1
ATOM 837 C C . TYR A 1 107 ? 6.348 -29.844 -18.859 1 97.25 107 TYR A C 1
ATOM 839 O O . TYR A 1 107 ? 6.375 -28.609 -18.984 1 97.25 107 TYR A O 1
ATOM 847 N N . PHE A 1 108 ? 5.738 -30.641 -19.656 1 96.56 108 PHE A N 1
ATOM 848 C CA . PHE A 1 108 ? 5.07 -30.125 -20.844 1 96.56 108 PHE A CA 1
ATOM 849 C C . PHE A 1 108 ? 3.574 -30.422 -20.797 1 96.56 108 PHE A C 1
ATOM 851 O O . PHE A 1 108 ? 3.172 -31.578 -20.609 1 96.56 108 PHE A O 1
ATOM 858 N N . LEU A 1 109 ? 2.805 -29.391 -20.938 1 96.81 109 LEU A N 1
ATOM 859 C CA . LEU A 1 109 ? 1.354 -29.5 -20.844 1 96.81 109 LEU A CA 1
ATOM 860 C C . LEU A 1 109 ? 0.733 -29.656 -22.234 1 96.81 109 LEU A C 1
ATOM 862 O O . LEU A 1 109 ? 1.044 -28.891 -23.141 1 96.81 109 LEU A O 1
ATOM 866 N N . TYR A 1 110 ? -0.107 -30.703 -22.297 1 95.06 110 TYR A N 1
ATOM 867 C CA . TYR A 1 110 ? -0.822 -30.969 -23.531 1 95.06 110 TYR A CA 1
ATOM 868 C C . TYR A 1 110 ? -2.324 -31.047 -23.297 1 95.06 110 TYR A C 1
ATOM 870 O O . TYR A 1 110 ? -2.771 -31.141 -22.141 1 95.06 110 TYR A O 1
ATOM 878 N N . ARG A 1 111 ? -3.051 -30.891 -24.359 1 95 111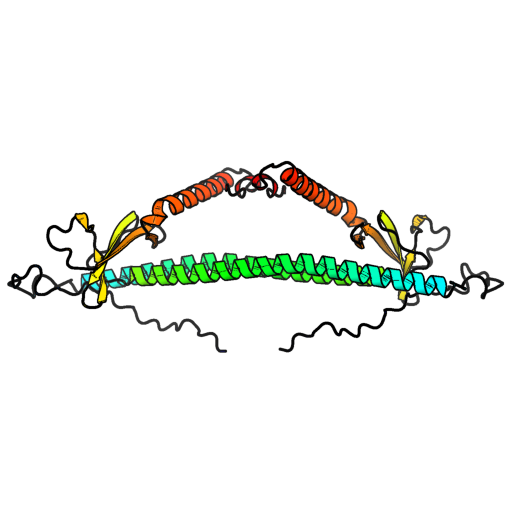 ARG A N 1
ATOM 879 C CA . ARG A 1 111 ? -4.5 -31.062 -24.312 1 95 111 ARG A CA 1
ATOM 880 C C . ARG A 1 111 ? -4.953 -32.094 -25.328 1 95 111 ARG A C 1
ATOM 882 O O . ARG A 1 111 ? -4.609 -32.031 -26.516 1 95 111 ARG A O 1
ATOM 889 N N . ARG A 1 112 ? -5.672 -33.031 -24.875 1 91 112 ARG A N 1
ATOM 890 C CA . ARG A 1 112 ? -6.25 -34.062 -25.734 1 91 112 ARG A CA 1
ATOM 891 C C . ARG A 1 112 ? -7.469 -33.5 -26.484 1 91 112 ARG A C 1
ATOM 893 O O . ARG A 1 112 ? -8.031 -32.5 -26.109 1 91 112 ARG A O 1
ATOM 900 N N . PRO A 1 113 ? -7.77 -34.219 -27.578 1 88.88 113 PRO A N 1
ATOM 901 C CA . PRO A 1 113 ? -9.008 -33.812 -28.25 1 88.88 113 PRO A CA 1
ATOM 902 C C . PRO A 1 113 ? -10.219 -33.844 -27.328 1 88.88 113 PRO A C 1
ATOM 904 O O . PRO A 1 113 ? -11.172 -33.094 -27.531 1 88.88 113 PRO A O 1
ATOM 907 N N . SER A 1 114 ? -10.227 -34.656 -26.266 1 88.12 114 SER A N 1
ATOM 908 C CA . SER A 1 114 ? -11.305 -34.75 -25.281 1 88.12 114 SER A CA 1
ATOM 909 C C . SER A 1 114 ? -11.398 -33.5 -24.438 1 88.12 114 SER A C 1
ATOM 911 O O . SER A 1 114 ? -12.406 -33.25 -23.766 1 88.12 114 SER A O 1
ATOM 913 N N . GLY A 1 115 ? -10.352 -32.75 -24.453 1 91.88 115 GLY A N 1
ATOM 914 C CA . GLY A 1 115 ? -10.312 -31.547 -23.625 1 91.88 115 GLY A CA 1
ATOM 915 C C . GLY A 1 115 ? -9.492 -31.719 -22.359 1 91.88 115 GLY A C 1
ATOM 916 O O . GLY A 1 115 ? -9.18 -30.75 -21.672 1 91.88 115 GLY A O 1
ATOM 917 N N . GLN A 1 116 ? -9.109 -32.969 -22.125 1 91.62 116 GLN A N 1
ATOM 918 C CA . GLN A 1 116 ? -8.328 -33.219 -20.906 1 91.62 116 GLN A CA 1
ATOM 919 C C . GLN A 1 116 ? -6.918 -32.656 -21.047 1 91.62 116 GLN A C 1
ATOM 921 O O . GLN A 1 116 ? -6.234 -32.906 -22.031 1 91.62 116 GLN A O 1
ATOM 926 N N . GLU A 1 117 ? -6.578 -31.875 -20.047 1 95 117 GLU A N 1
ATOM 927 C CA . GLU A 1 117 ? -5.199 -31.406 -19.969 1 95 117 GLU A CA 1
ATOM 928 C C . GLU A 1 117 ? -4.324 -32.375 -19.172 1 95 117 GLU A C 1
ATOM 930 O O . GLU A 1 117 ? -4.766 -32.938 -18.172 1 95 117 GLU A O 1
ATOM 935 N N . TYR A 1 118 ? -3.154 -32.594 -19.703 1 93.88 118 TYR A N 1
ATOM 936 C CA . TYR A 1 118 ? -2.273 -33.5 -19 1 93.88 118 TYR A CA 1
ATOM 937 C C . TYR A 1 118 ? -0.816 -33.094 -19.141 1 93.88 118 TYR A C 1
ATOM 939 O O . TYR A 1 118 ? -0.438 -32.438 -20.125 1 93.88 118 TYR A O 1
ATOM 947 N N . PHE A 1 119 ? -0.039 -33.5 -18.141 1 95.06 119 PHE A N 1
ATOM 948 C CA . PHE A 1 119 ? 1.391 -33.219 -18.172 1 95.06 119 PHE A CA 1
ATOM 949 C C . PHE A 1 119 ? 2.168 -34.406 -18.734 1 95.06 119 PHE A C 1
ATOM 951 O O . PHE A 1 119 ? 1.852 -35.562 -18.438 1 95.06 119 PHE A O 1
ATOM 958 N N . SER A 1 120 ? 3.178 -34.062 -19.531 1 93.12 120 SER A N 1
ATOM 959 C CA . SER A 1 120 ? 4.117 -35.062 -20.078 1 93.12 120 SER A CA 1
ATOM 960 C C . SER A 1 120 ? 5.562 -34.625 -19.828 1 93.12 120 SER A C 1
ATOM 962 O O . SER A 1 120 ? 5.84 -33.438 -19.641 1 93.12 120 SER A O 1
ATOM 964 N N . MET A 1 121 ? 6.406 -35.625 -19.797 1 92.62 121 MET A N 1
ATOM 965 C CA . MET A 1 121 ? 7.836 -35.344 -19.703 1 92.62 121 MET A CA 1
ATOM 966 C C . MET A 1 121 ? 8.422 -35.062 -21.078 1 92.62 121 MET A C 1
ATOM 968 O O . MET A 1 121 ? 9.531 -34.531 -21.203 1 92.62 121 MET A O 1
ATOM 972 N N . LEU A 1 122 ? 7.629 -35.375 -22.078 1 90.25 122 LEU A N 1
ATOM 973 C CA . LEU A 1 122 ? 8.117 -35.281 -23.453 1 90.25 122 LEU A CA 1
ATOM 974 C C . LEU A 1 122 ? 7.832 -33.875 -24.016 1 90.25 122 LEU A C 1
ATOM 976 O O . LEU A 1 122 ? 6.691 -33.438 -23.984 1 90.25 122 LEU A O 1
ATOM 980 N N . SER A 1 123 ? 8.875 -33.375 -24.609 1 92.44 123 SER A N 1
ATOM 981 C CA . SER A 1 123 ? 8.695 -32.094 -25.328 1 92.44 123 SER A CA 1
ATOM 982 C C . SER A 1 123 ? 8.039 -32.312 -26.672 1 92.44 123 SER A C 1
ATOM 984 O O . SER A 1 123 ? 8 -33.438 -27.188 1 92.44 123 SER A O 1
ATOM 986 N N . PRO A 1 124 ? 7.484 -31.25 -27.266 1 90.69 124 PRO A N 1
ATOM 987 C CA . PRO A 1 124 ? 6.859 -31.391 -28.578 1 90.69 124 PRO A CA 1
ATOM 988 C C . PRO A 1 124 ? 7.816 -31.953 -29.625 1 90.69 124 PRO A C 1
ATOM 990 O O . PRO A 1 124 ? 7.391 -32.688 -30.531 1 90.69 124 PRO A O 1
ATOM 993 N N . GLU A 1 125 ? 9.078 -31.594 -29.5 1 87.25 125 GLU A N 1
ATOM 994 C CA . GLU A 1 125 ? 10.078 -32.031 -30.469 1 87.25 125 GLU A CA 1
ATOM 995 C C . GLU A 1 125 ? 10.375 -33.531 -30.312 1 87.25 125 GLU A C 1
ATOM 997 O O . GLU A 1 125 ? 10.875 -34.156 -31.25 1 87.25 125 GLU A O 1
ATOM 1002 N N . GLU A 1 126 ? 10.094 -34.031 -29.203 1 86.88 126 GLU A N 1
ATOM 1003 C CA . GLU A 1 126 ? 10.445 -35.438 -28.906 1 86.88 126 GLU A CA 1
ATOM 1004 C C . GLU A 1 126 ? 9.336 -36.375 -29.344 1 86.88 126 GLU A C 1
ATOM 1006 O O . GLU A 1 126 ? 9.516 -37.594 -29.312 1 86.88 126 GLU A O 1
ATOM 1011 N N . TRP A 1 127 ? 8.281 -35.625 -29.797 1 81.81 127 TRP A N 1
ATOM 1012 C CA . TRP A 1 127 ? 7.191 -36.5 -30.25 1 81.81 127 TRP A CA 1
ATOM 1013 C C . TRP A 1 127 ? 7.465 -37.031 -31.656 1 81.81 127 TRP A C 1
ATOM 1015 O O . TRP A 1 127 ? 7.98 -36.281 -32.5 1 81.81 127 TRP A O 1
ATOM 1025 N N . SER A 1 128 ? 7.898 -38.156 -31.859 1 71.12 128 SER A N 1
ATOM 1026 C CA . SER A 1 128 ? 8.273 -38.781 -33.125 1 71.12 128 SER A CA 1
ATOM 1027 C C . SER A 1 128 ? 7.254 -38.438 -34.219 1 71.12 128 SER A C 1
ATOM 1029 O O . SER A 1 128 ? 7.625 -38 -35.312 1 71.12 128 SER A O 1
ATOM 1031 N N . SER A 1 129 ? 6.086 -39.031 -34.312 1 64.25 129 SER A N 1
ATOM 1032 C CA . SER A 1 129 ? 5.074 -38.844 -35.344 1 64.25 129 SER A CA 1
ATOM 1033 C C . SER A 1 129 ? 4.16 -37.656 -35 1 64.25 129 SER A C 1
ATOM 1035 O O . SER A 1 129 ? 4.32 -37.031 -33.969 1 64.25 129 SER A O 1
ATOM 1037 N N . SER A 1 130 ? 2.996 -37.375 -35.719 1 59.81 130 SER A N 1
ATOM 1038 C CA . SER A 1 130 ? 2.037 -36.281 -35.625 1 59.81 130 SER A CA 1
ATOM 1039 C C . SER A 1 130 ? 1.657 -36 -34.156 1 59.81 130 SER A C 1
ATOM 1041 O O . SER A 1 130 ? 1.312 -36.938 -33.406 1 59.81 130 SER A O 1
ATOM 1043 N N . MET A 1 131 ? 2.307 -35 -33.625 1 62.5 131 MET A N 1
ATOM 1044 C CA . MET A 1 131 ? 1.954 -34.562 -32.25 1 62.5 131 MET A CA 1
ATOM 1045 C C . MET A 1 131 ? 0.45 -34.688 -32.031 1 62.5 131 MET A C 1
ATOM 1047 O O . MET A 1 131 ? -0.33 -33.938 -32.625 1 62.5 131 MET A O 1
ATOM 1051 N N . PRO A 1 132 ? 0.122 -35.812 -31.25 1 67.56 132 PRO A N 1
ATOM 1052 C CA . PRO A 1 132 ? -1.311 -36.094 -31.234 1 67.56 132 PRO A CA 1
ATOM 1053 C C . PRO A 1 132 ? -2.121 -35.062 -30.469 1 67.56 132 PRO A C 1
ATOM 1055 O O . PRO A 1 132 ? -3.326 -34.906 -30.703 1 67.56 132 PRO A O 1
ATOM 1058 N N . HIS A 1 133 ? -1.444 -34.219 -29.656 1 86.44 133 HIS A N 1
ATOM 1059 C CA . HIS A 1 133 ? -2.246 -33.375 -28.797 1 86.44 133 HIS A CA 1
ATOM 1060 C C . HIS A 1 133 ? -1.751 -31.922 -28.844 1 86.44 133 HIS A C 1
ATOM 1062 O O . HIS A 1 133 ? -0.623 -31.656 -29.266 1 86.44 133 HIS A O 1
ATOM 1068 N N . GLU A 1 134 ? -2.604 -31 -28.609 1 92.75 134 GLU A N 1
ATOM 1069 C CA . GLU A 1 134 ? -2.275 -29.578 -28.609 1 92.75 134 GLU A CA 1
ATOM 1070 C C . GLU A 1 134 ? -1.28 -29.25 -27.5 1 92.75 134 GLU A C 1
ATOM 1072 O O . GLU A 1 134 ? -1.492 -29.609 -26.328 1 92.75 134 GLU A O 1
ATOM 1077 N N . PHE A 1 135 ? -0.196 -28.656 -27.938 1 94.62 135 PHE A N 1
ATOM 1078 C CA . PHE A 1 135 ? 0.794 -28.234 -26.953 1 94.62 135 PHE A CA 1
ATOM 1079 C C . PHE A 1 135 ? 0.371 -26.922 -26.297 1 94.62 135 PHE A C 1
ATOM 1081 O O . PHE A 1 135 ? 0.154 -25.922 -26.984 1 94.62 135 PHE A O 1
ATOM 1088 N N . LEU A 1 136 ? 0.215 -26.875 -24.891 1 96.62 136 LEU A N 1
ATOM 1089 C CA . LEU A 1 136 ? -0.283 -25.703 -24.188 1 96.62 136 LEU A CA 1
ATOM 1090 C C . LEU A 1 136 ? 0.867 -24.906 -23.594 1 96.62 136 LEU A C 1
ATOM 1092 O O . LEU A 1 136 ? 0.736 -23.703 -23.375 1 96.62 136 LEU A O 1
ATOM 1096 N N . GLY A 1 137 ? 1.965 -25.547 -23.266 1 96.38 137 GLY A N 1
ATOM 1097 C CA . GLY A 1 137 ? 3.104 -24.828 -22.703 1 96.38 137 GLY A CA 1
ATOM 1098 C C . GLY A 1 137 ? 4.004 -25.703 -21.859 1 96.38 137 GLY A C 1
ATOM 1099 O O . GLY A 1 137 ? 3.674 -26.859 -21.594 1 96.38 137 GLY A O 1
ATOM 1100 N N . ALA A 1 138 ? 5.168 -25.203 -21.641 1 97.75 138 ALA A N 1
ATOM 1101 C CA . ALA A 1 138 ? 6.133 -25.844 -20.75 1 97.75 138 ALA A CA 1
ATOM 1102 C C . ALA A 1 138 ? 6.215 -25.125 -19.406 1 97.75 138 ALA A C 1
ATOM 1104 O O . ALA A 1 138 ? 6.188 -23.891 -19.359 1 97.75 138 ALA A O 1
ATOM 1105 N N . TYR A 1 139 ? 6.262 -25.875 -18.328 1 98.38 139 TYR A N 1
ATOM 1106 C CA . TYR A 1 139 ? 6.234 -25.281 -17 1 98.38 139 TYR A CA 1
ATOM 1107 C C . TYR A 1 139 ? 7.285 -25.922 -16.109 1 98.38 139 TYR A C 1
ATOM 1109 O O . TYR A 1 139 ? 7.441 -27.141 -16.094 1 98.38 139 TYR A O 1
ATOM 1117 N N . TYR A 1 140 ? 8.008 -25.094 -15.438 1 98.12 140 TYR A N 1
ATOM 1118 C CA . TYR A 1 140 ? 9.008 -25.516 -14.469 1 98.12 140 TYR A CA 1
ATOM 1119 C C . TYR A 1 140 ? 8.414 -25.594 -13.062 1 98.12 140 TYR A C 1
ATOM 1121 O O . TYR A 1 140 ? 7.836 -24.609 -12.578 1 98.12 140 TYR A O 1
ATOM 1129 N N . LEU A 1 141 ? 8.508 -26.766 -12.445 1 97.81 141 LEU A N 1
ATOM 1130 C CA . LEU A 1 141 ? 8.016 -26.906 -11.078 1 97.81 141 LEU A CA 1
ATOM 1131 C C . LEU A 1 141 ? 9.07 -26.438 -10.078 1 97.81 141 LEU A C 1
ATOM 1133 O O . LEU A 1 141 ? 10.094 -27.094 -9.898 1 97.81 141 LEU A O 1
ATOM 1137 N N . GLU A 1 142 ? 8.711 -25.328 -9.398 1 96.44 142 GLU A N 1
ATOM 1138 C CA . GLU A 1 142 ? 9.641 -24.734 -8.438 1 96.44 142 GLU A CA 1
ATOM 1139 C C . GLU A 1 142 ? 9.664 -25.531 -7.133 1 96.44 142 GLU A C 1
ATOM 1141 O O . GLU A 1 142 ? 8.758 -26.312 -6.863 1 96.44 142 GLU A O 1
ATOM 1146 N N . HIS A 1 143 ? 10.734 -25.234 -6.312 1 93.25 143 HIS A N 1
ATOM 1147 C CA . HIS A 1 143 ? 10.891 -25.953 -5.051 1 93.25 143 HIS A CA 1
ATOM 1148 C C . HIS A 1 143 ? 9.812 -25.562 -4.051 1 93.25 143 HIS A C 1
ATOM 1150 O O . HIS A 1 143 ? 9.5 -26.328 -3.135 1 93.25 143 HIS A O 1
ATOM 1156 N N . ASP A 1 144 ? 9.195 -24.422 -4.227 1 91.94 144 ASP A N 1
ATOM 1157 C CA . ASP A 1 144 ? 8.086 -24.031 -3.367 1 91.94 144 ASP A CA 1
ATOM 1158 C C . ASP A 1 144 ? 6.754 -24.547 -3.904 1 91.94 144 ASP A C 1
ATOM 1160 O O . ASP A 1 144 ? 5.688 -24.125 -3.465 1 91.94 144 ASP A O 1
ATOM 1164 N N . MET A 1 145 ? 6.828 -25.328 -4.984 1 94.62 145 MET A N 1
ATOM 1165 C CA . MET A 1 145 ? 5.707 -26.047 -5.598 1 94.62 145 MET A CA 1
ATOM 1166 C C . MET A 1 145 ? 4.867 -25.094 -6.449 1 94.62 145 MET A C 1
ATOM 1168 O O . MET A 1 145 ? 3.705 -25.391 -6.742 1 94.62 145 MET A O 1
ATOM 1172 N N . SER A 1 146 ? 5.383 -23.953 -6.781 1 96.25 146 SER A N 1
ATOM 1173 C CA . SER A 1 146 ? 4.734 -23.094 -7.773 1 96.25 146 SER A CA 1
ATOM 1174 C C . SER A 1 146 ? 5.246 -23.406 -9.18 1 96.25 146 SER A C 1
ATOM 1176 O O . SER A 1 146 ? 6.297 -24.016 -9.344 1 96.25 146 SER A O 1
ATOM 1178 N N . TRP A 1 147 ? 4.367 -23.062 -10.141 1 97.75 147 TRP A N 1
ATOM 1179 C CA . TRP A 1 147 ? 4.734 -23.312 -11.531 1 97.75 147 TRP A CA 1
ATOM 1180 C C . TRP A 1 147 ? 5.227 -22.031 -12.195 1 97.75 147 TRP A C 1
ATOM 1182 O O . TRP A 1 147 ? 4.641 -20.953 -12.008 1 97.75 147 TRP A O 1
ATOM 1192 N N . THR A 1 148 ? 6.324 -22.141 -12.891 1 97.81 148 THR A N 1
ATOM 1193 C CA . THR A 1 148 ? 6.836 -21.047 -13.719 1 97.81 148 THR A CA 1
ATOM 1194 C C . THR A 1 148 ? 6.82 -21.438 -15.195 1 97.81 148 THR A C 1
ATOM 1196 O O . THR A 1 148 ? 7.426 -22.438 -15.586 1 97.81 148 THR A O 1
ATOM 1199 N N . ALA A 1 149 ? 6.074 -20.641 -15.922 1 97.81 149 ALA A N 1
ATOM 1200 C CA . ALA A 1 149 ? 6.102 -20.891 -17.359 1 97.81 149 ALA A CA 1
ATOM 1201 C C . ALA A 1 149 ? 7.523 -20.781 -17.906 1 97.81 149 ALA A C 1
ATOM 1203 O O . ALA A 1 149 ? 8.289 -19.906 -17.5 1 97.81 149 ALA A O 1
ATOM 1204 N N . ALA A 1 150 ? 7.844 -21.641 -18.859 1 96.19 150 ALA A N 1
ATOM 1205 C CA . ALA A 1 150 ? 9.188 -21.656 -19.422 1 96.19 150 ALA A CA 1
ATOM 1206 C C . ALA A 1 150 ? 9.586 -20.281 -19.938 1 96.19 150 ALA A C 1
ATOM 1208 O O . ALA A 1 150 ? 10.75 -19.875 -19.828 1 96.19 150 ALA A O 1
ATOM 1209 N N . ALA A 1 151 ? 8.711 -19.5 -20.484 1 94.88 151 ALA A N 1
ATOM 1210 C CA . ALA A 1 151 ? 8.961 -18.172 -21.031 1 94.88 151 ALA A CA 1
ATOM 1211 C C . ALA A 1 151 ? 9.367 -17.188 -19.938 1 94.88 151 ALA A C 1
ATOM 1213 O O . ALA A 1 151 ? 10.07 -16.219 -20.203 1 94.88 151 ALA A O 1
ATOM 1214 N N . ASP A 1 152 ? 8.992 -17.484 -18.75 1 95.5 152 ASP A N 1
ATOM 1215 C CA . ASP A 1 152 ? 9.227 -16.562 -17.641 1 95.5 152 ASP A CA 1
ATOM 1216 C C . ASP A 1 152 ? 10.359 -17.047 -16.734 1 95.5 152 ASP A C 1
ATOM 1218 O O . ASP A 1 152 ? 10.688 -16.422 -15.734 1 95.5 152 ASP A O 1
ATOM 1222 N N . PHE A 1 153 ? 10.953 -18.125 -17.125 1 95.62 153 PHE A N 1
ATOM 1223 C CA . PHE A 1 153 ? 11.922 -18.797 -16.266 1 95.62 153 PHE A CA 1
ATOM 1224 C C . PHE A 1 153 ? 13.078 -17.859 -15.914 1 95.62 153 PHE A C 1
ATOM 1226 O O . PHE A 1 153 ? 13.406 -17.688 -14.742 1 95.62 153 PHE A O 1
ATOM 1233 N N . THR A 1 154 ? 13.625 -17.25 -16.859 1 95.25 154 THR A N 1
ATOM 1234 C CA . THR A 1 154 ? 14.805 -16.406 -16.641 1 95.25 154 THR A CA 1
ATOM 1235 C C . THR A 1 154 ? 14.453 -15.195 -15.789 1 95.25 154 THR A C 1
ATOM 1237 O O . THR A 1 154 ? 15.172 -14.875 -14.844 1 95.25 154 THR A O 1
ATOM 1240 N N . ALA A 1 155 ? 13.43 -14.594 -16.125 1 93.81 155 ALA A N 1
ATOM 1241 C CA . ALA A 1 155 ? 13 -13.414 -15.367 1 93.81 155 ALA A CA 1
ATOM 1242 C C . ALA A 1 155 ? 12.719 -13.773 -13.914 1 93.81 155 ALA A C 1
ATOM 1244 O O . ALA A 1 155 ? 13.148 -13.062 -13 1 93.81 155 ALA A O 1
ATOM 1245 N N . ARG A 1 156 ? 12.055 -14.836 -13.688 1 94 156 ARG A N 1
ATOM 1246 C CA . ARG A 1 156 ? 11.719 -15.266 -12.336 1 94 156 ARG A CA 1
ATOM 1247 C C . ARG A 1 156 ? 12.977 -15.594 -11.531 1 94 156 ARG A C 1
ATOM 1249 O O . ARG A 1 156 ? 13.086 -15.219 -10.367 1 94 156 ARG A O 1
ATOM 1256 N N . HIS A 1 157 ? 13.891 -16.234 -12.125 1 94.19 157 HIS A N 1
ATOM 1257 C CA . HIS A 1 157 ? 15.062 -1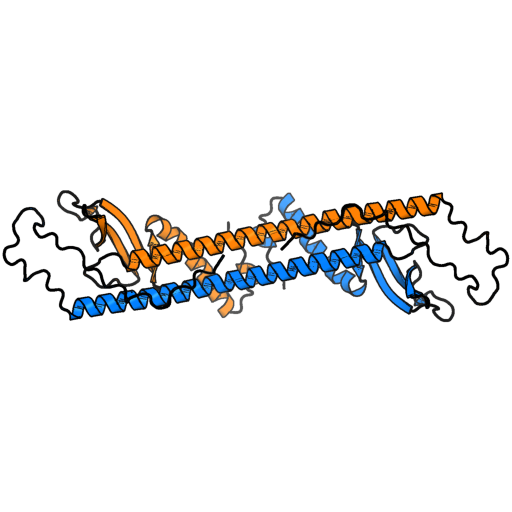6.672 -11.391 1 94.19 157 HIS A CA 1
ATOM 1258 C C . HIS A 1 157 ? 16.031 -15.516 -11.164 1 94.19 157 HIS A C 1
ATOM 1260 O O . HIS A 1 157 ? 16.766 -15.492 -10.164 1 94.19 157 HIS A O 1
ATOM 1266 N N . ARG A 1 158 ? 15.969 -14.602 -12.047 1 93.19 158 ARG A N 1
ATOM 1267 C CA . ARG A 1 158 ? 16.703 -13.359 -11.781 1 93.19 158 ARG A CA 1
ATOM 1268 C C . ARG A 1 158 ? 16.156 -12.672 -10.531 1 93.19 158 ARG A C 1
ATOM 1270 O O . ARG A 1 158 ? 16.922 -12.242 -9.672 1 93.19 158 ARG A O 1
ATOM 1277 N N . ASP A 1 159 ? 14.867 -12.578 -10.445 1 90.81 159 ASP A N 1
ATOM 1278 C CA . ASP A 1 159 ? 14.234 -11.977 -9.281 1 90.81 159 ASP A CA 1
ATOM 1279 C C . ASP A 1 159 ? 14.562 -12.75 -8.008 1 90.81 159 ASP A C 1
ATOM 1281 O O . ASP A 1 159 ? 14.867 -12.148 -6.977 1 90.81 159 ASP A O 1
ATOM 1285 N N . LEU A 1 160 ? 14.484 -13.992 -8.102 1 91.81 160 LEU A N 1
ATOM 1286 C CA . LEU A 1 160 ? 14.773 -14.836 -6.945 1 91.81 160 LEU A CA 1
ATOM 1287 C C . LEU A 1 160 ? 16.219 -14.664 -6.492 1 91.81 160 LEU A C 1
ATOM 1289 O O . LEU A 1 160 ? 16.5 -14.648 -5.289 1 91.81 160 LEU A O 1
ATOM 1293 N N . SER A 1 161 ? 17.062 -14.555 -7.441 1 91.56 161 SER A N 1
ATOM 1294 C CA . SER A 1 161 ? 18.469 -14.336 -7.113 1 91.56 161 SER A CA 1
ATOM 1295 C C . SER A 1 161 ? 18.672 -13.008 -6.379 1 91.56 161 SER A C 1
ATOM 1297 O O . SER A 1 161 ? 19.438 -12.938 -5.418 1 91.56 161 SER A O 1
ATOM 1299 N N . ALA A 1 162 ? 18 -11.992 -6.812 1 86.88 162 ALA A N 1
ATOM 1300 C CA . ALA A 1 162 ? 18.062 -10.688 -6.156 1 86.88 162 ALA A CA 1
ATOM 1301 C C . ALA A 1 162 ? 17.547 -10.766 -4.727 1 86.88 162 ALA A C 1
ATOM 1303 O O . ALA A 1 162 ? 18.125 -10.188 -3.811 1 86.88 162 ALA A O 1
ATOM 1304 N N . ILE A 1 163 ? 16.531 -11.492 -4.543 1 88.38 163 ILE A N 1
ATOM 1305 C CA . ILE A 1 163 ? 15.945 -11.656 -3.215 1 88.38 163 ILE A CA 1
ATOM 1306 C C . ILE A 1 163 ? 16.906 -12.422 -2.316 1 88.38 163 ILE A C 1
ATOM 1308 O O . ILE A 1 163 ? 17.094 -12.078 -1.146 1 88.38 163 ILE A O 1
ATOM 1312 N N . ASP A 1 164 ? 17.469 -13.414 -2.896 1 89.5 164 ASP A N 1
ATOM 1313 C CA . ASP A 1 164 ? 18.453 -14.195 -2.148 1 89.5 164 ASP A CA 1
ATOM 1314 C C . ASP A 1 164 ? 19.609 -13.32 -1.686 1 89.5 164 ASP A C 1
ATOM 1316 O O . ASP A 1 164 ? 20.141 -13.516 -0.59 1 89.5 164 ASP A O 1
ATOM 1320 N N . GLN A 1 165 ? 19.984 -12.383 -2.561 1 87 165 GLN A N 1
ATOM 1321 C CA . GLN A 1 165 ? 21.047 -11.461 -2.195 1 87 165 GLN A CA 1
ATOM 1322 C C . GLN A 1 165 ? 20.641 -10.586 -1.013 1 87 165 GLN A C 1
ATOM 1324 O O . GLN A 1 165 ? 21.453 -10.32 -0.119 1 87 165 GLN A O 1
ATOM 1329 N N . ILE A 1 166 ? 19.469 -10.172 -1.022 1 83.94 166 ILE A N 1
ATOM 1330 C CA . ILE A 1 166 ? 18.938 -9.359 0.066 1 83.94 166 ILE A CA 1
ATOM 1331 C C . ILE A 1 166 ? 18.938 -10.164 1.362 1 83.94 166 ILE A C 1
ATOM 1333 O O . ILE A 1 166 ? 19.391 -9.672 2.404 1 83.94 166 ILE A O 1
ATOM 1337 N N . ILE A 1 167 ? 18.469 -11.359 1.305 1 88.06 167 ILE A N 1
ATOM 1338 C CA . ILE A 1 167 ? 18.391 -12.227 2.473 1 88.06 167 ILE A CA 1
ATOM 1339 C C . ILE A 1 167 ? 19.797 -12.508 3.01 1 88.06 167 ILE A C 1
ATOM 1341 O O . ILE A 1 167 ? 20.031 -12.406 4.215 1 88.06 167 ILE A O 1
ATOM 1345 N N . SER A 1 168 ? 20.656 -12.82 2.127 1 87.81 168 SER A N 1
ATOM 1346 C CA . SER A 1 168 ? 22.016 -13.109 2.521 1 87.81 168 SER A CA 1
ATOM 1347 C C . SER A 1 168 ? 22.688 -11.891 3.145 1 87.81 168 SER A C 1
ATOM 1349 O O . SER A 1 168 ? 23.469 -12.023 4.098 1 87.81 168 SER A O 1
ATOM 1351 N N . GLY A 1 169 ? 22.453 -10.742 2.537 1 81.12 169 GLY A N 1
ATOM 1352 C CA . GLY A 1 169 ? 23 -9.516 3.09 1 81.12 169 GLY A CA 1
ATOM 1353 C C . GLY A 1 169 ? 22.5 -9.219 4.496 1 81.12 169 GLY A C 1
ATOM 1354 O O . GLY A 1 169 ? 23.281 -8.773 5.352 1 81.12 169 GLY A O 1
ATOM 1355 N N . TYR A 1 170 ? 21.266 -9.453 4.758 1 81.06 170 TYR A N 1
ATOM 1356 C CA . TYR A 1 170 ? 20.703 -9.242 6.086 1 81.06 170 TYR A CA 1
ATOM 1357 C C . TYR A 1 170 ? 21.312 -10.203 7.098 1 81.06 170 TYR A C 1
ATOM 1359 O O . TYR A 1 170 ? 21.609 -9.82 8.234 1 81.06 170 TYR A O 1
ATOM 1367 N N . GLU A 1 171 ? 21.406 -11.352 6.633 1 83.88 171 GLU A N 1
ATOM 1368 C CA . GLU A 1 171 ? 21.969 -12.367 7.52 1 83.88 171 GLU A CA 1
ATOM 1369 C C . GLU A 1 171 ? 23.422 -12.055 7.859 1 83.88 171 GLU A C 1
ATOM 1371 O O . GLU A 1 171 ? 23.906 -12.398 8.945 1 83.88 171 GLU A O 1
ATOM 1376 N N . SER A 1 172 ? 23.984 -11.383 6.934 1 83 172 SER A N 1
ATOM 1377 C CA . SER A 1 172 ? 25.391 -11.039 7.16 1 83 172 SER A CA 1
ATOM 1378 C C . SER A 1 172 ? 25.516 -9.719 7.914 1 83 172 SER A C 1
ATOM 1380 O O . SER A 1 172 ? 26.625 -9.305 8.25 1 83 172 SER A O 1
ATOM 1382 N N . GLY A 1 173 ? 24.391 -9.031 8.289 1 71.69 173 GLY A N 1
ATOM 1383 C CA . GLY A 1 173 ? 24.422 -7.785 9.039 1 71.69 173 GLY A CA 1
ATOM 1384 C C . GLY A 1 173 ? 24.484 -6.555 8.156 1 71.69 173 GLY A C 1
ATOM 1385 O O . GLY A 1 173 ? 24.672 -5.441 8.648 1 71.69 173 GLY A O 1
ATOM 1386 N N . SER A 1 174 ? 24.391 -6.738 6.887 1 65.31 174 SER A N 1
ATOM 1387 C CA . SER A 1 174 ? 24.438 -5.594 5.98 1 65.31 174 SER A CA 1
ATOM 1388 C C . SER A 1 174 ? 23.109 -4.867 5.938 1 65.31 174 SER A C 1
ATOM 1390 O O . SER A 1 174 ? 22.047 -5.484 6.094 1 65.31 174 SER A O 1
ATOM 1392 N N . LYS A 1 175 ? 23.156 -3.58 6.16 1 59.38 175 LYS A N 1
ATOM 1393 C CA . LYS A 1 175 ? 21.953 -2.762 6.281 1 59.38 175 LYS A CA 1
ATOM 1394 C C . LYS A 1 175 ? 21.047 -2.932 5.062 1 59.38 175 LYS A C 1
ATOM 1396 O O . LYS A 1 175 ? 21.516 -2.924 3.924 1 59.38 175 LYS A O 1
ATOM 1401 N N . VAL A 1 176 ? 19.891 -3.352 5.219 1 58.75 176 VAL A N 1
ATOM 1402 C CA . VAL A 1 176 ? 18.812 -3.605 4.266 1 58.75 176 VAL A CA 1
ATOM 1403 C C . VAL A 1 176 ? 18.562 -2.357 3.422 1 58.75 176 VAL A C 1
ATOM 1405 O O . VAL A 1 176 ? 17.844 -2.408 2.42 1 58.75 176 VAL A O 1
ATOM 1408 N N . ASP A 1 177 ? 18.906 -1.266 3.869 1 56 177 ASP A N 1
ATOM 1409 C CA . ASP A 1 177 ? 18.531 0.002 3.248 1 56 177 ASP A CA 1
ATOM 1410 C C . ASP A 1 177 ? 18.922 0.023 1.77 1 56 177 ASP A C 1
ATOM 1412 O O . ASP A 1 177 ? 18.141 0.481 0.928 1 56 177 ASP A O 1
ATOM 1416 N N . ASN A 1 178 ? 20.016 -0.477 1.49 1 53.91 178 ASN A N 1
ATOM 1417 C CA . ASN A 1 178 ? 20.547 -0.42 0.132 1 53.91 178 ASN A CA 1
ATOM 1418 C C . ASN A 1 178 ? 19.828 -1.404 -0.791 1 53.91 178 ASN A C 1
ATOM 1420 O O . ASN A 1 178 ? 19.922 -1.293 -2.014 1 53.91 178 ASN A O 1
ATOM 1424 N N . LEU A 1 179 ? 19.297 -2.314 -0.266 1 52.53 179 LEU A N 1
ATOM 1425 C CA . LEU A 1 179 ? 18.891 -3.461 -1.075 1 52.53 179 LEU A CA 1
ATOM 1426 C C . LEU A 1 179 ? 17.547 -3.223 -1.733 1 52.53 179 LEU A C 1
ATOM 1428 O O . LEU A 1 179 ? 17.234 -3.83 -2.76 1 52.53 179 LEU A O 1
ATOM 1432 N N . MET A 1 180 ? 16.828 -2.459 -1.14 1 55.72 180 MET A N 1
ATOM 1433 C CA . MET A 1 180 ? 15.516 -2.309 -1.769 1 55.72 180 MET A CA 1
ATOM 1434 C C . MET A 1 180 ? 15.594 -1.381 -2.977 1 55.72 180 MET A C 1
ATOM 1436 O O . MET A 1 180 ? 14.57 -0.895 -3.459 1 55.72 180 MET A O 1
ATOM 1440 N N . CYS A 1 181 ? 16.844 -1.095 -3.287 1 46.97 181 CYS A N 1
ATOM 1441 C CA . CYS A 1 181 ? 17.016 -0.312 -4.504 1 46.97 181 CYS A CA 1
ATOM 1442 C C . CYS A 1 181 ? 16.703 -1.149 -5.738 1 46.97 181 CYS A C 1
ATOM 1444 O O . CYS A 1 181 ? 17.453 -2.074 -6.066 1 46.97 181 CYS A O 1
ATOM 1446 N N . ILE A 1 182 ? 15.562 -1.479 -5.961 1 44.06 182 ILE A N 1
ATOM 1447 C CA . ILE A 1 182 ? 15.141 -2.311 -7.086 1 44.06 182 ILE A CA 1
ATOM 1448 C C . ILE A 1 182 ? 15.711 -1.75 -8.383 1 44.06 182 ILE A C 1
ATOM 1450 O O . ILE A 1 182 ? 15.5 -0.579 -8.711 1 44.06 182 ILE A O 1
ATOM 1454 N N . ASP A 1 183 ? 16.766 -2.281 -8.734 1 39.75 183 ASP A N 1
ATOM 1455 C CA . ASP A 1 183 ? 17.391 -2.002 -10.023 1 39.75 183 ASP A CA 1
ATOM 1456 C C . ASP A 1 183 ? 16.375 -2.119 -11.164 1 39.75 183 ASP A C 1
ATOM 1458 O O . ASP A 1 183 ? 15.625 -3.088 -11.234 1 39.75 183 ASP A O 1
ATOM 1462 N N . ASN A 1 184 ? 15.945 -0.944 -11.688 1 34.91 184 ASN A N 1
ATOM 1463 C CA . ASN A 1 184 ? 15.266 -1.047 -12.977 1 34.91 184 ASN A CA 1
ATOM 1464 C C . ASN A 1 184 ? 16.141 -1.737 -14.016 1 34.91 184 ASN A C 1
ATOM 1466 O O . ASN A 1 184 ? 17.328 -1.465 -14.109 1 34.91 184 ASN A O 1
ATOM 1470 N N . MET B 1 1 ? -23.266 -8.547 2.725 1 23.84 1 MET B N 1
ATOM 1471 C CA . MET B 1 1 ? -22.203 -8.914 1.781 1 23.84 1 MET B CA 1
ATOM 1472 C C . MET B 1 1 ? -21.344 -10.039 2.342 1 23.84 1 MET B C 1
ATOM 1474 O O . MET B 1 1 ? -20.5 -9.812 3.211 1 23.84 1 MET B O 1
ATOM 1478 N N . LYS B 1 2 ? -21.938 -11.266 2.453 1 31.81 2 LYS B N 1
ATOM 1479 C CA . LYS B 1 2 ? -21.5 -12.469 3.146 1 31.81 2 LYS B CA 1
ATOM 1480 C C . LYS B 1 2 ? -20.203 -13.008 2.551 1 31.81 2 LYS B C 1
ATOM 1482 O O . LYS B 1 2 ? -20.047 -13.055 1.329 1 31.81 2 LYS B O 1
ATOM 1487 N N . ARG B 1 3 ? -19.078 -12.938 3.305 1 38.19 3 ARG B N 1
ATOM 1488 C CA . ARG B 1 3 ? -17.75 -13.477 3.039 1 38.19 3 ARG B CA 1
ATOM 1489 C C . ARG B 1 3 ? -17.828 -14.891 2.486 1 38.19 3 ARG B C 1
ATOM 1491 O O . ARG B 1 3 ? -18.375 -15.789 3.139 1 38.19 3 ARG B O 1
ATOM 1498 N N . ARG B 1 4 ? -18 -15.055 1.222 1 36.72 4 ARG B N 1
ATOM 1499 C CA . ARG B 1 4 ? -17.922 -16.438 0.742 1 36.72 4 ARG B CA 1
ATOM 1500 C C . ARG B 1 4 ? -16.719 -17.156 1.328 1 36.72 4 ARG B C 1
ATOM 1502 O O . ARG B 1 4 ? -15.578 -16.844 0.994 1 36.72 4 ARG B O 1
ATOM 1509 N N . LEU B 1 5 ? -16.781 -17.719 2.533 1 35.38 5 LEU B N 1
ATOM 1510 C CA . LEU B 1 5 ? -15.875 -18.672 3.174 1 35.38 5 LEU B CA 1
ATOM 1511 C C . LEU B 1 5 ? -15.492 -19.797 2.211 1 35.38 5 LEU B C 1
ATOM 1513 O O . LEU B 1 5 ? -16.328 -20.266 1.442 1 35.38 5 LEU B O 1
ATOM 1517 N N . VAL B 1 6 ? -14.289 -19.984 1.866 1 38.28 6 VAL B N 1
ATOM 1518 C CA . VAL B 1 6 ? -13.82 -21.219 1.234 1 38.28 6 VAL B CA 1
ATOM 1519 C C . VAL B 1 6 ? -14.531 -22.422 1.854 1 38.28 6 VAL B C 1
ATOM 1521 O O . VAL B 1 6 ? -14.617 -22.531 3.078 1 38.28 6 VAL B O 1
ATOM 1524 N N . 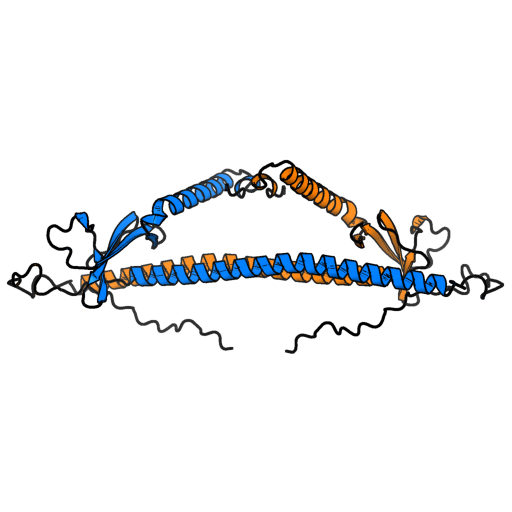ASP B 1 7 ? -15.477 -23.016 1.22 1 40.03 7 ASP B N 1
ATOM 1525 C CA . ASP B 1 7 ? -16.188 -24.219 1.604 1 40.03 7 ASP B CA 1
ATOM 1526 C C . ASP B 1 7 ? -15.211 -25.297 2.082 1 40.03 7 ASP B C 1
ATOM 1528 O O . ASP B 1 7 ? -14.289 -25.672 1.354 1 40.03 7 ASP B O 1
ATOM 1532 N N . PRO B 1 8 ? -14.906 -25.578 3.297 1 40.88 8 PRO B N 1
ATOM 1533 C CA . PRO B 1 8 ? -14.102 -26.672 3.832 1 40.88 8 PRO B CA 1
ATOM 1534 C C . PRO B 1 8 ? -14.32 -27.984 3.09 1 40.88 8 PRO B C 1
ATOM 1536 O O . PRO B 1 8 ? -13.594 -28.953 3.316 1 40.88 8 PRO B O 1
ATOM 1539 N N . ASN B 1 9 ? -15.438 -28.156 2.68 1 39.12 9 ASN B N 1
ATOM 1540 C CA . ASN B 1 9 ? -15.766 -29.469 2.133 1 39.12 9 ASN B CA 1
ATOM 1541 C C . ASN B 1 9 ? -15.102 -29.688 0.776 1 39.12 9 ASN B C 1
ATOM 1543 O O . ASN B 1 9 ? -15.789 -29.875 -0.232 1 39.12 9 ASN B O 1
ATOM 1547 N N . HIS B 1 10 ? -14.039 -29.047 0.416 1 41.53 10 HIS B N 1
ATOM 1548 C CA . HIS B 1 10 ? -13.43 -29.312 -0.881 1 41.53 10 HIS B CA 1
ATOM 1549 C C . HIS B 1 10 ? -13.109 -30.797 -1.046 1 41.53 10 HIS B C 1
ATOM 1551 O O . HIS B 1 10 ? -12.414 -31.375 -0.212 1 41.53 10 HIS B O 1
ATOM 1557 N N . LYS B 1 11 ? -13.969 -31.609 -1.676 1 46.03 11 LYS B N 1
ATOM 1558 C CA . LYS B 1 11 ? -13.789 -33 -2.008 1 46.03 11 LYS B CA 1
ATOM 1559 C C . LYS B 1 11 ? -12.336 -33.312 -2.395 1 46.03 11 LYS B C 1
ATOM 1561 O O . LYS B 1 11 ? -11.672 -32.469 -2.998 1 46.03 11 LYS B O 1
ATOM 1566 N N . PRO B 1 12 ? -11.703 -34.344 -1.716 1 45.28 12 PRO B N 1
ATOM 1567 C CA . PRO B 1 12 ? -10.367 -34.781 -2.135 1 45.28 12 PRO B CA 1
ATOM 1568 C C . PRO B 1 12 ? -10.227 -34.844 -3.652 1 45.28 12 PRO B C 1
ATOM 1570 O O . PRO B 1 12 ? -11.031 -35.5 -4.324 1 45.28 12 PRO B O 1
ATOM 1573 N N . GLU B 1 13 ? -9.875 -33.781 -4.266 1 53.75 13 GLU B N 1
ATOM 1574 C CA . GLU B 1 13 ? -9.75 -33.75 -5.719 1 53.75 13 GLU B CA 1
ATOM 1575 C C . GLU B 1 13 ? -8.992 -34.969 -6.242 1 53.75 13 GLU B C 1
ATOM 1577 O O . GLU B 1 13 ? -7.926 -35.312 -5.73 1 53.75 13 GLU B O 1
ATOM 1582 N N . GLU B 1 14 ? -9.75 -35.969 -6.719 1 58.03 14 GLU B N 1
ATOM 1583 C CA . GLU B 1 14 ? -9.336 -37.219 -7.312 1 58.03 14 GLU B CA 1
ATOM 1584 C C . GLU B 1 14 ? -8.18 -37.031 -8.289 1 58.03 14 GLU B C 1
ATOM 1586 O O . GLU B 1 14 ? -8.133 -36.031 -9.016 1 58.03 14 GLU B O 1
ATOM 1591 N N . ALA B 1 15 ? -6.988 -37.656 -7.914 1 63.69 15 ALA B N 1
ATOM 1592 C CA . ALA B 1 15 ? -5.906 -37.781 -8.883 1 63.69 15 ALA B CA 1
ATOM 1593 C C . ALA B 1 15 ? -6.426 -38.25 -10.234 1 63.69 15 ALA B C 1
ATOM 1595 O O . ALA B 1 15 ? -7.227 -39.188 -10.312 1 63.69 15 ALA B O 1
ATOM 1596 N N . ILE B 1 16 ? -6.41 -37.312 -11.234 1 64.06 16 ILE B N 1
ATOM 1597 C CA . ILE B 1 16 ? -6.906 -37.688 -12.555 1 64.06 16 ILE B CA 1
ATOM 1598 C C . ILE B 1 16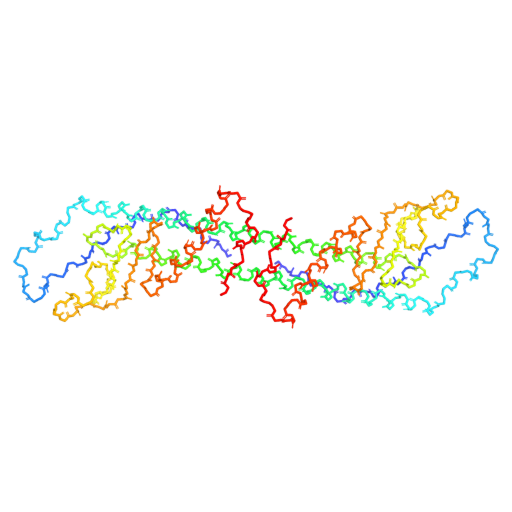 ? -5.766 -38.25 -13.398 1 64.06 16 ILE B C 1
ATOM 1600 O O . ILE B 1 16 ? -4.727 -37.625 -13.562 1 64.06 16 ILE B O 1
ATOM 1604 N N . LEU B 1 17 ? -5.812 -39.562 -13.602 1 71.56 17 LEU B N 1
ATOM 1605 C CA . LEU B 1 17 ? -4.863 -40.188 -14.508 1 71.56 17 LEU B CA 1
ATOM 1606 C C . LEU B 1 17 ? -5.113 -39.75 -15.953 1 71.56 17 LEU B C 1
ATOM 1608 O O . LEU B 1 17 ? -6.227 -39.375 -16.297 1 71.56 17 LEU B O 1
ATOM 1612 N N . VAL B 1 18 ? -3.988 -39.688 -16.672 1 72.44 18 VAL B N 1
ATOM 1613 C CA . VAL B 1 18 ? -4.121 -39.375 -18.094 1 72.44 18 VAL B CA 1
ATOM 1614 C C . VAL B 1 18 ? -5.008 -40.406 -18.781 1 72.44 18 VAL B C 1
ATOM 1616 O O . VAL B 1 18 ? -4.879 -41.594 -18.531 1 72.44 18 VAL B O 1
ATOM 1619 N N . GLU B 1 19 ? -6.094 -39.906 -19.453 1 67.38 19 GLU B N 1
ATOM 1620 C CA . GLU B 1 19 ? -6.988 -40.781 -20.203 1 67.38 19 GLU B CA 1
ATOM 1621 C C . GLU B 1 19 ? -6.207 -41.719 -21.125 1 67.38 19 GLU B C 1
ATOM 1623 O O . GLU B 1 19 ? -5.191 -41.312 -21.703 1 67.38 19 GLU B O 1
ATOM 1628 N N . ARG B 1 20 ? -6.445 -43 -20.984 1 59.94 20 ARG B N 1
ATOM 1629 C CA . ARG B 1 20 ? -5.777 -44 -21.828 1 59.94 20 ARG B CA 1
ATOM 1630 C C . ARG B 1 20 ? -6.227 -43.844 -23.281 1 59.94 20 ARG B C 1
ATOM 1632 O O . ARG B 1 20 ? -7.398 -43.562 -23.547 1 59.94 20 ARG B O 1
ATOM 1639 N N . ASN B 1 21 ? -5.281 -43.469 -24.078 1 51.09 21 ASN B N 1
ATOM 1640 C CA . ASN B 1 21 ? -5.648 -43.625 -25.469 1 51.09 21 ASN B CA 1
ATOM 1641 C C . ASN B 1 21 ? -5.688 -45.094 -25.891 1 51.09 21 ASN B C 1
ATOM 1643 O O . ASN B 1 21 ? -4.656 -45.75 -25.906 1 51.09 21 ASN B O 1
ATOM 1647 N N . PRO B 1 22 ? -6.879 -45.719 -25.844 1 47.12 22 PRO B N 1
ATOM 1648 C CA . PRO B 1 22 ? -6.941 -47.125 -26.234 1 47.12 22 PRO B CA 1
ATOM 1649 C C . PRO B 1 22 ? -6.188 -47.438 -27.516 1 47.12 22 PRO B C 1
ATOM 1651 O O . PRO B 1 22 ? -5.812 -48.594 -27.766 1 47.12 22 PRO B O 1
ATOM 1654 N N . ALA B 1 23 ? -6.176 -46.625 -28.531 1 44.75 23 ALA B N 1
ATOM 1655 C CA . ALA B 1 23 ? -5.48 -46.844 -29.797 1 44.75 23 ALA B CA 1
ATOM 1656 C C . ALA B 1 23 ? -4.281 -45.906 -29.938 1 44.75 23 ALA B C 1
ATOM 1658 O O . ALA B 1 23 ? -4.297 -45 -30.75 1 44.75 23 ALA B O 1
ATOM 1659 N N . PRO B 1 24 ? -3.338 -46.062 -29.078 1 46.59 24 PRO B N 1
ATOM 1660 C CA . PRO B 1 24 ? -2.148 -45.25 -29.312 1 46.59 24 PRO B CA 1
ATOM 1661 C C . PRO B 1 24 ? -1.381 -45.656 -30.562 1 46.59 24 PRO B C 1
ATOM 1663 O O . PRO B 1 24 ? -1.14 -46.844 -30.781 1 46.59 24 PRO B O 1
ATOM 1666 N N . LEU B 1 25 ? -1.167 -44.75 -31.516 1 49.5 25 LEU B N 1
ATOM 1667 C CA . LEU B 1 25 ? -0.54 -44.844 -32.812 1 49.5 25 LEU B CA 1
ATOM 1668 C C . LEU B 1 25 ? -1.338 -45.781 -33.75 1 49.5 25 LEU B C 1
ATOM 1670 O O . LEU B 1 25 ? -0.775 -46.406 -34.656 1 49.5 25 LEU B O 1
ATOM 1674 N N . GLY B 1 26 ? -2.643 -46.031 -33.625 1 44.41 26 GLY B N 1
ATOM 1675 C CA . GLY B 1 26 ? -3.424 -46.844 -34.531 1 44.41 26 GLY B CA 1
ATOM 1676 C C . GLY B 1 26 ? -3.434 -48.312 -34.156 1 44.41 26 GLY B C 1
ATOM 1677 O O . GLY B 1 26 ? -4.121 -49.125 -34.812 1 44.41 26 GLY B O 1
ATOM 1678 N N . HIS B 1 27 ? -2.279 -48.844 -33.656 1 44.31 27 HIS B N 1
ATOM 1679 C CA . HIS B 1 27 ? -2.268 -50.281 -33.406 1 44.31 27 HIS B CA 1
ATOM 1680 C C . HIS B 1 27 ? -2.963 -50.625 -32.125 1 44.31 27 HIS B C 1
ATOM 1682 O O . HIS B 1 27 ? -2.822 -49.906 -31.109 1 44.31 27 HIS B O 1
ATOM 1688 N N . GLN B 1 28 ? -4.078 -51.406 -32.219 1 40.81 28 GLN B N 1
ATOM 1689 C CA . GLN B 1 28 ? -4.824 -51.969 -31.094 1 40.81 28 GLN B CA 1
ATOM 1690 C C . GLN B 1 28 ? -3.883 -52.531 -30.031 1 40.81 28 GLN B C 1
ATOM 1692 O O . GLN B 1 28 ? -2.977 -53.312 -30.328 1 40.81 28 GLN B O 1
ATOM 1697 N N . LEU B 1 29 ? -3.59 -51.812 -29.016 1 43.28 29 LEU B N 1
ATOM 1698 C CA . LEU B 1 29 ? -2.785 -52.438 -27.969 1 43.28 29 LEU B CA 1
ATOM 1699 C C . LEU B 1 29 ? -3.371 -53.781 -27.578 1 43.28 29 LEU B C 1
ATOM 1701 O O . LEU B 1 29 ? -4.594 -53.969 -27.547 1 43.28 29 LEU B O 1
ATOM 1705 N N . LEU B 1 30 ? -2.668 -54.906 -27.828 1 39.81 30 LEU B N 1
ATOM 1706 C CA . LEU B 1 30 ? -3.115 -56.25 -27.5 1 39.81 30 LEU B CA 1
ATOM 1707 C C . LEU B 1 30 ? -3.836 -56.281 -26.156 1 39.81 30 LEU B C 1
ATOM 1709 O O . LEU B 1 30 ? -4.883 -56.906 -26.016 1 39.81 30 LEU B O 1
ATOM 1713 N N . ASN B 1 31 ? -3.031 -56.25 -24.922 1 38.53 31 ASN B N 1
ATOM 1714 C CA . ASN B 1 31 ? -3.652 -56.469 -23.625 1 38.53 31 ASN B CA 1
ATOM 1715 C C . ASN B 1 31 ? -4.078 -55.156 -22.969 1 38.53 31 ASN B C 1
ATOM 1717 O O . ASN B 1 31 ? -3.232 -54.375 -22.531 1 38.53 31 ASN B O 1
ATOM 1721 N N . PRO B 1 32 ? -5.141 -54.531 -23.344 1 41.41 32 PRO B N 1
ATOM 1722 C CA . PRO B 1 32 ? -5.68 -53.281 -22.797 1 41.41 32 PRO B CA 1
ATOM 1723 C C . PRO B 1 32 ? -5.566 -53.219 -21.281 1 41.41 32 PRO B C 1
ATOM 1725 O O . PRO B 1 32 ? -5.664 -52.125 -20.719 1 41.41 32 PRO B O 1
ATOM 1728 N N . TYR B 1 33 ? -5.758 -54.312 -20.609 1 41.38 33 TYR B N 1
ATOM 1729 C CA . TYR B 1 33 ? -5.789 -54.375 -19.141 1 41.38 33 TYR B CA 1
ATOM 1730 C C . TYR B 1 33 ? -4.414 -54.062 -18.562 1 41.38 33 TYR B C 1
ATOM 1732 O O . TYR B 1 33 ? -4.297 -53.719 -17.375 1 41.38 33 TYR B O 1
ATOM 1740 N N . ALA B 1 34 ? -3.354 -54.562 -19.156 1 43.09 34 ALA B N 1
ATOM 1741 C CA . ALA B 1 34 ? -2.035 -54.562 -18.531 1 43.09 34 ALA B CA 1
ATOM 1742 C C . ALA B 1 34 ? -1.52 -53.156 -18.344 1 43.09 34 ALA B C 1
ATOM 1744 O O . ALA B 1 34 ? -0.824 -52.844 -17.359 1 43.09 34 ALA B O 1
ATOM 1745 N N . VAL B 1 35 ? -1.675 -52.344 -19.234 1 43.34 35 VAL B N 1
ATOM 1746 C CA . VAL B 1 35 ? -0.968 -51.062 -19.234 1 43.34 35 VAL B CA 1
ATOM 1747 C C . VAL B 1 35 ? -1.631 -50.094 -18.25 1 43.34 35 VAL B C 1
ATOM 1749 O O . VAL B 1 35 ? -0.995 -49.156 -17.75 1 43.34 35 VAL B O 1
ATOM 1752 N N . GLY B 1 36 ? -2.982 -50.188 -18.125 1 47.09 36 GLY B N 1
ATOM 1753 C CA . GLY B 1 36 ? -3.6 -49.125 -17.344 1 47.09 36 GLY B CA 1
ATOM 1754 C C . GLY B 1 36 ? -3.512 -49.344 -15.852 1 47.09 36 GLY B C 1
ATOM 1755 O O . GLY B 1 36 ? -4.293 -48.781 -15.078 1 47.09 36 GLY B O 1
ATOM 1756 N N . LYS B 1 37 ? -3.131 -50.5 -15.414 1 49.12 37 LYS B N 1
ATOM 1757 C CA . LYS B 1 37 ? -3.297 -50.781 -13.992 1 49.12 37 LYS B CA 1
ATOM 1758 C C . LYS B 1 37 ? -2.518 -49.781 -13.141 1 49.12 37 LYS B C 1
ATOM 1760 O O . LYS B 1 37 ? -1.337 -50 -12.852 1 49.12 37 LYS B O 1
ATOM 1765 N N . HIS B 1 38 ? -2.611 -48.531 -13.453 1 56.69 38 HIS B N 1
ATOM 1766 C CA . HIS B 1 38 ? -2.062 -47.812 -12.312 1 56.69 38 HIS B CA 1
ATOM 1767 C C . HIS B 1 38 ? -2.604 -48.375 -11 1 56.69 38 HIS B C 1
ATOM 1769 O O . HIS B 1 38 ? -3.812 -48.562 -10.852 1 56.69 38 HIS B O 1
ATOM 1775 N N . SER B 1 39 ? -1.717 -49.125 -10.305 1 61.78 39 SER B N 1
ATOM 1776 C CA . SER B 1 39 ? -2.055 -49.688 -9.008 1 61.78 39 SER B CA 1
ATOM 1777 C C . SER B 1 39 ? -2.775 -48.688 -8.117 1 61.78 39 SER B C 1
ATOM 1779 O O . SER B 1 39 ? -2.619 -47.469 -8.289 1 61.78 39 SER B O 1
ATOM 1781 N N . GLN B 1 40 ? -3.986 -49.125 -7.598 1 68.56 40 GLN B N 1
ATOM 1782 C CA . GLN B 1 40 ? -4.621 -48.344 -6.527 1 68.56 40 GLN B CA 1
ATOM 1783 C C . GLN B 1 40 ? -3.592 -47.562 -5.727 1 68.56 40 GLN B C 1
ATOM 1785 O O . GLN B 1 40 ? -3.857 -46.438 -5.309 1 68.56 40 GLN B O 1
ATOM 1790 N N . SER B 1 41 ? -2.441 -48.188 -5.66 1 68.25 41 SER B N 1
ATOM 1791 C CA . SER B 1 41 ? -1.386 -47.531 -4.895 1 68.25 41 SER B CA 1
ATOM 1792 C C . SER B 1 41 ? -0.879 -46.281 -5.605 1 68.25 41 SER B C 1
ATOM 1794 O O . SER B 1 41 ? -0.568 -45.281 -4.957 1 68.25 41 SER B O 1
ATOM 1796 N N . ASP B 1 42 ? -0.914 -46.344 -6.949 1 77.25 42 ASP B N 1
ATOM 1797 C CA . ASP B 1 42 ? -0.451 -45.188 -7.727 1 77.25 42 ASP B CA 1
ATOM 1798 C C . ASP B 1 42 ? -1.434 -44.031 -7.629 1 77.25 42 ASP B C 1
ATOM 1800 O O . ASP B 1 42 ? -1.024 -42.875 -7.496 1 77.25 42 ASP B O 1
ATOM 1804 N N . LEU B 1 43 ? -2.689 -44.406 -7.645 1 79.25 43 LEU B N 1
ATOM 1805 C CA . LEU B 1 43 ? -3.727 -43.375 -7.555 1 79.25 43 LEU B CA 1
ATOM 1806 C C . LEU B 1 43 ? -3.689 -42.688 -6.195 1 79.25 43 LEU B C 1
ATOM 1808 O O . LEU B 1 43 ? -3.857 -41.469 -6.113 1 79.25 43 LEU B O 1
ATOM 1812 N N . VAL B 1 44 ? -3.521 -43.469 -5.184 1 81.75 44 VAL B N 1
ATOM 1813 C CA . VAL B 1 44 ? -3.449 -42.938 -3.838 1 81.75 44 VAL B CA 1
ATOM 1814 C C . VAL B 1 44 ? -2.234 -42 -3.727 1 81.75 44 VAL B C 1
ATOM 1816 O O . VAL B 1 44 ? -2.324 -40.906 -3.16 1 81.75 44 VAL B O 1
ATOM 1819 N N . THR B 1 45 ? -1.11 -42.469 -4.254 1 85.38 45 THR B N 1
ATOM 1820 C CA . THR B 1 45 ? 0.115 -41.688 -4.203 1 85.38 45 THR B CA 1
ATOM 1821 C C . THR B 1 45 ? -0.062 -40.344 -4.941 1 85.38 45 THR B C 1
ATOM 1823 O O . THR B 1 45 ? 0.342 -39.312 -4.445 1 85.38 45 THR B O 1
ATOM 1826 N N . LEU B 1 46 ? -0.693 -40.375 -6.098 1 86.25 46 LEU B N 1
ATOM 1827 C CA . LEU B 1 46 ? -0.927 -39.188 -6.875 1 86.25 46 LEU B CA 1
ATOM 1828 C C . LEU B 1 46 ? -1.89 -38.25 -6.148 1 86.25 46 LEU B C 1
ATOM 1830 O O . LEU B 1 46 ? -1.697 -37.031 -6.145 1 86.25 46 LEU B O 1
ATOM 1834 N N . ALA B 1 47 ? -2.893 -38.812 -5.539 1 87.69 47 ALA B N 1
ATOM 1835 C CA . ALA B 1 47 ? -3.852 -38 -4.773 1 87.69 47 ALA B CA 1
ATOM 1836 C C . ALA B 1 47 ? -3.17 -37.312 -3.609 1 87.69 47 ALA B C 1
ATOM 1838 O O . ALA B 1 47 ? -3.465 -36.125 -3.328 1 87.69 47 ALA B O 1
ATOM 1839 N N . LEU B 1 48 ? -2.316 -38.031 -2.941 1 88.06 48 LEU B N 1
ATOM 1840 C CA . LEU B 1 48 ? -1.576 -37.438 -1.829 1 88.06 48 LEU B CA 1
ATOM 1841 C C . LEU B 1 48 ? -0.678 -36.281 -2.309 1 88.06 48 LEU B C 1
ATOM 1843 O O . LEU B 1 48 ? -0.524 -35.281 -1.619 1 88.06 48 LEU B O 1
ATOM 1847 N N . GLU B 1 49 ? -0.054 -36.469 -3.453 1 89.75 49 GLU B N 1
ATOM 1848 C CA . GLU B 1 49 ? 0.792 -35.438 -4.027 1 89.75 49 GLU B CA 1
ATOM 1849 C C . GLU B 1 49 ? -0.008 -34.156 -4.312 1 89.75 49 GLU B C 1
ATOM 1851 O O . GLU B 1 49 ? 0.459 -33.062 -4.047 1 89.75 49 GLU B O 1
ATOM 1856 N N . ILE B 1 50 ? -1.173 -34.312 -4.836 1 91 50 ILE B N 1
ATOM 1857 C CA . ILE B 1 50 ? -2.031 -33.156 -5.152 1 91 50 ILE B CA 1
ATOM 1858 C C . ILE B 1 50 ? -2.445 -32.469 -3.865 1 91 50 ILE B C 1
ATOM 1860 O O . ILE B 1 50 ? -2.455 -31.234 -3.803 1 91 50 ILE B O 1
ATOM 1864 N N . GLU B 1 51 ? -2.76 -33.25 -2.885 1 91.94 51 GLU B N 1
ATOM 1865 C CA . GLU B 1 51 ? -3.127 -32.656 -1.597 1 91.94 51 GLU B CA 1
ATOM 1866 C C . GLU B 1 51 ? -1.978 -31.844 -1.009 1 91.94 51 GLU B C 1
ATOM 1868 O O . GLU B 1 51 ? -2.189 -30.75 -0.485 1 91.94 51 GLU B O 1
ATOM 1873 N N . LYS B 1 52 ? -0.859 -32.438 -1.071 1 92.88 52 LYS B N 1
ATOM 1874 C CA . LYS B 1 52 ? 0.328 -31.734 -0.596 1 92.88 52 LYS B CA 1
ATOM 1875 C C . LYS B 1 52 ? 0.554 -30.438 -1.38 1 92.88 52 LYS B C 1
ATOM 1877 O O . LYS B 1 52 ? 0.848 -29.406 -0.795 1 92.88 52 LYS B O 1
ATOM 1882 N N . ALA B 1 53 ? 0.424 -30.531 -2.688 1 94.25 53 ALA B N 1
ATOM 1883 C CA . ALA B 1 53 ? 0.569 -29.359 -3.539 1 94.25 53 ALA B CA 1
ATOM 1884 C C . ALA B 1 53 ? -0.45 -28.281 -3.172 1 94.25 53 ALA B C 1
ATOM 1886 O O . ALA B 1 53 ? -0.115 -27.094 -3.096 1 94.25 53 ALA B O 1
ATOM 1887 N N . ASP B 1 54 ? -1.651 -28.703 -2.885 1 93 54 ASP B N 1
ATOM 1888 C CA . ASP B 1 54 ? -2.699 -27.766 -2.49 1 93 54 ASP B CA 1
ATOM 1889 C C . ASP B 1 54 ? -2.33 -27.047 -1.195 1 93 54 ASP B C 1
ATOM 1891 O O . ASP B 1 54 ? -2.561 -25.844 -1.063 1 93 54 ASP B O 1
ATOM 1895 N N . SER B 1 55 ? -1.825 -27.797 -0.304 1 95.75 55 SER B N 1
ATOM 1896 C CA . SER B 1 55 ? -1.412 -27.219 0.966 1 95.75 55 SER B CA 1
ATOM 1897 C C . SER B 1 55 ? -0.301 -26.188 0.764 1 95.75 55 SER B C 1
ATOM 1899 O O . SER B 1 55 ? -0.318 -25.125 1.375 1 95.75 55 SER B O 1
ATOM 1901 N N . TYR B 1 56 ? 0.669 -26.5 -0.091 1 95.38 56 TYR B N 1
ATOM 1902 C CA . TYR B 1 56 ? 1.751 -25.578 -0.401 1 95.38 56 TYR B CA 1
ATOM 1903 C C . TYR B 1 56 ? 1.211 -24.312 -1.048 1 95.38 56 TYR B C 1
ATOM 1905 O O . TYR B 1 56 ? 1.581 -23.203 -0.656 1 95.38 56 TYR B O 1
ATOM 1913 N N . VAL B 1 57 ? 0.319 -24.453 -2.062 1 95.56 57 VAL B N 1
ATOM 1914 C CA . VAL B 1 57 ? -0.266 -23.312 -2.766 1 95.56 57 VAL B CA 1
ATOM 1915 C C . VAL B 1 57 ? -1.015 -22.422 -1.777 1 95.56 57 VAL B C 1
ATOM 1917 O O . VAL B 1 57 ? -0.867 -21.203 -1.801 1 95.56 57 VAL B O 1
ATOM 1920 N N . ARG B 1 58 ? -1.743 -23 -0.885 1 95.62 58 ARG B N 1
ATOM 1921 C CA . ARG B 1 58 ? -2.521 -22.25 0.09 1 95.62 58 ARG B CA 1
ATOM 1922 C C . ARG B 1 58 ? -1.607 -21.484 1.047 1 95.62 58 ARG B C 1
ATOM 1924 O O . ARG B 1 58 ? -1.828 -20.312 1.318 1 95.62 58 ARG B O 1
ATOM 1931 N N . SER B 1 59 ? -0.621 -22.203 1.562 1 97.06 59 SER B N 1
ATOM 1932 C CA . SER B 1 59 ? 0.302 -21.594 2.518 1 97.06 59 SER B CA 1
ATOM 1933 C C . SER B 1 59 ? 1.062 -20.422 1.895 1 97.06 59 SER B C 1
ATOM 1935 O O . SER B 1 59 ? 1.136 -19.344 2.477 1 97.06 59 SER B O 1
ATOM 1937 N N . THR B 1 60 ? 1.583 -20.641 0.696 1 95.88 60 THR B N 1
ATOM 1938 C CA . THR B 1 60 ? 2.34 -19.609 0.002 1 95.88 60 THR B CA 1
ATOM 1939 C C . THR B 1 60 ? 1.448 -18.406 -0.321 1 95.88 60 THR B C 1
ATOM 1941 O O . THR B 1 60 ? 1.852 -17.25 -0.135 1 95.88 60 THR B O 1
ATOM 1944 N N . THR B 1 61 ? 0.226 -18.641 -0.781 1 97.44 61 THR B N 1
ATOM 1945 C CA . THR B 1 61 ? -0.719 -17.578 -1.113 1 97.44 61 THR B CA 1
ATOM 1946 C C . THR B 1 61 ? -1.093 -16.766 0.131 1 97.44 61 THR B C 1
ATOM 1948 O O . THR B 1 61 ? -1.123 -15.539 0.098 1 97.44 61 THR B O 1
ATOM 1951 N N . THR B 1 62 ? -1.358 -17.516 1.197 1 97.69 62 THR B N 1
ATOM 1952 C CA . THR B 1 62 ? -1.716 -16.859 2.451 1 97.69 62 THR B CA 1
ATOM 1953 C C . THR B 1 62 ? -0.591 -15.938 2.924 1 97.69 62 THR B C 1
ATOM 1955 O O . THR B 1 62 ? -0.843 -14.82 3.377 1 97.69 62 THR B O 1
ATOM 1958 N N . GLY B 1 63 ? 0.621 -16.422 2.787 1 97.69 63 GLY B N 1
ATOM 1959 C CA . GLY B 1 63 ? 1.769 -15.617 3.164 1 97.69 63 GLY B CA 1
ATOM 1960 C C . GLY B 1 63 ? 1.884 -14.336 2.361 1 97.69 63 GLY B C 1
ATOM 1961 O O . GLY B 1 63 ? 2.078 -13.258 2.928 1 97.69 63 GLY B O 1
ATOM 1962 N N . LYS B 1 64 ? 1.73 -14.422 1.116 1 96.94 64 LYS B N 1
ATOM 1963 C CA . LYS B 1 64 ? 1.806 -13.258 0.234 1 96.94 64 LYS B CA 1
ATOM 1964 C C . LYS B 1 64 ? 0.682 -12.266 0.529 1 96.94 64 LYS B C 1
ATOM 1966 O O . LYS B 1 64 ? 0.913 -11.062 0.594 1 96.94 64 LYS B O 1
ATOM 1971 N N . LEU B 1 65 ? -0.562 -12.859 0.716 1 97.75 65 LEU B N 1
ATOM 1972 C CA . LEU B 1 65 ? -1.719 -12 0.948 1 97.75 65 LEU B CA 1
ATOM 1973 C C . LEU B 1 65 ? -1.616 -11.305 2.303 1 97.75 65 LEU B C 1
ATOM 1975 O O . LEU B 1 65 ? -2.066 -10.164 2.457 1 97.75 65 LEU B O 1
ATOM 1979 N N . GLN B 1 66 ? -0.994 -11.938 3.283 1 98.38 66 GLN B N 1
ATOM 1980 C CA . GLN B 1 66 ? -0.8 -11.32 4.59 1 98.38 66 GLN B CA 1
ATOM 1981 C C . GLN B 1 66 ? 0.058 -10.062 4.48 1 98.38 66 GLN B C 1
ATOM 1983 O O . GLN B 1 66 ? -0.229 -9.055 5.125 1 98.38 66 GLN B O 1
ATOM 1988 N N . VAL B 1 67 ? 1.108 -10.133 3.674 1 97.88 67 VAL B N 1
ATOM 1989 C CA . VAL B 1 67 ? 1.978 -8.977 3.455 1 97.88 67 VAL B CA 1
ATOM 1990 C C . VAL B 1 67 ? 1.172 -7.828 2.852 1 97.88 67 VAL B C 1
ATOM 1992 O O . VAL B 1 67 ? 1.285 -6.684 3.295 1 97.88 67 VAL B O 1
ATOM 1995 N N . ILE B 1 68 ? 0.303 -8.133 1.93 1 98 68 ILE B N 1
ATOM 1996 C CA . ILE B 1 68 ? -0.512 -7.125 1.261 1 98 68 ILE B CA 1
ATOM 1997 C C . ILE B 1 68 ? -1.496 -6.516 2.256 1 98 68 ILE B C 1
ATOM 1999 O O . ILE B 1 68 ? -1.679 -5.297 2.287 1 98 68 ILE B O 1
ATOM 2003 N N . VAL B 1 69 ? -2.082 -7.375 3.111 1 97.75 69 VAL B N 1
ATOM 2004 C CA . VAL B 1 69 ? -3.057 -6.91 4.094 1 97.75 69 VAL B CA 1
ATOM 2005 C C . VAL B 1 69 ? -2.383 -5.957 5.078 1 97.75 69 VAL B C 1
ATOM 2007 O O . VAL B 1 69 ? -2.939 -4.91 5.414 1 97.75 69 VAL B O 1
ATOM 2010 N N . ASP B 1 70 ? -1.227 -6.258 5.484 1 98.06 70 ASP B N 1
ATOM 2011 C CA . ASP B 1 70 ? -0.484 -5.406 6.41 1 98.06 70 ASP B CA 1
ATOM 2012 C C . ASP B 1 70 ? -0.122 -4.074 5.758 1 98.06 70 ASP B C 1
ATOM 2014 O O . ASP B 1 70 ? -0.186 -3.025 6.402 1 98.06 70 ASP B O 1
ATOM 2018 N N . GLN B 1 71 ? 0.211 -4.13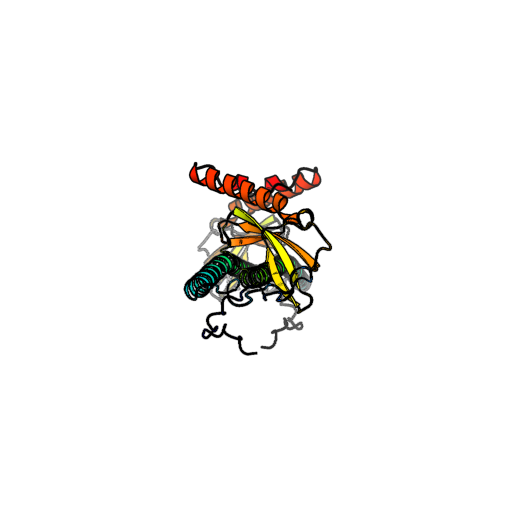7 4.523 1 97.62 71 GLN B N 1
ATOM 2019 C CA . GLN B 1 71 ? 0.542 -2.914 3.799 1 97.62 71 GLN B CA 1
ATOM 2020 C C . GLN B 1 71 ? -0.68 -2.012 3.656 1 97.62 71 GLN B C 1
ATOM 2022 O O . GLN B 1 71 ? -0.579 -0.792 3.811 1 97.62 71 GLN B O 1
ATOM 2027 N N . VAL B 1 72 ? -1.792 -2.604 3.375 1 98.06 72 VAL B N 1
ATOM 2028 C CA . VAL B 1 72 ? -3.023 -1.829 3.244 1 98.06 72 VAL B CA 1
ATOM 2029 C C . VAL B 1 72 ? -3.373 -1.183 4.582 1 98.06 72 VAL B C 1
ATOM 2031 O O . VAL B 1 72 ? -3.801 -0.027 4.625 1 98.06 72 VAL B O 1
ATOM 2034 N N . ARG B 1 73 ? -3.217 -1.929 5.641 1 97.25 73 ARG B N 1
ATOM 2035 C CA . ARG B 1 73 ? -3.465 -1.397 6.977 1 97.25 73 ARG B CA 1
ATOM 2036 C C . ARG B 1 73 ? -2.562 -0.203 7.27 1 97.25 73 ARG B C 1
ATOM 2038 O O . ARG B 1 73 ? -3.012 0.798 7.828 1 97.25 73 ARG B O 1
ATOM 2045 N N . PHE B 1 74 ? -1.367 -0.302 6.91 1 98.25 74 PHE B N 1
ATOM 2046 C CA . PHE B 1 74 ? -0.421 0.793 7.094 1 98.25 74 PHE B CA 1
ATOM 2047 C C . PHE B 1 74 ? -0.844 2.016 6.285 1 98.25 74 PHE B C 1
ATOM 2049 O O . PHE B 1 74 ? -0.832 3.137 6.797 1 98.25 74 PHE B O 1
ATOM 2056 N N . LEU B 1 75 ? -1.275 1.775 5.043 1 97.94 75 LEU B N 1
ATOM 2057 C CA . LEU B 1 75 ? -1.728 2.873 4.191 1 97.94 75 LEU B CA 1
ATOM 2058 C C . LEU B 1 75 ? -2.973 3.533 4.773 1 97.94 75 LEU B C 1
ATOM 2060 O O . LEU B 1 75 ? -3.123 4.754 4.707 1 97.94 75 LEU B O 1
ATOM 2064 N N . LYS B 1 76 ? -3.822 2.756 5.352 1 96.75 76 LYS B N 1
ATOM 2065 C CA . LYS B 1 76 ? -5.016 3.291 6 1 96.75 76 LYS B CA 1
ATOM 2066 C C . LYS B 1 76 ? -4.645 4.176 7.188 1 96.75 76 LYS B C 1
ATOM 2068 O O . LYS B 1 76 ? -5.207 5.258 7.359 1 96.75 76 LYS B O 1
ATOM 2073 N N . SER B 1 77 ? -3.705 3.672 7.949 1 98.12 77 SER B N 1
ATOM 2074 C CA . SER B 1 77 ? -3.236 4.457 9.086 1 98.12 77 SER B CA 1
ATOM 2075 C C . SER B 1 77 ? -2.6 5.766 8.633 1 98.12 77 SER B C 1
ATOM 2077 O O . SER B 1 77 ? -2.779 6.805 9.266 1 98.12 77 SER B O 1
ATOM 2079 N N . GLN B 1 78 ? -1.851 5.703 7.582 1 97.69 78 GLN B N 1
ATOM 2080 C CA . GLN B 1 78 ? -1.255 6.902 7.004 1 97.69 78 GLN B CA 1
ATOM 2081 C C . GLN B 1 78 ? -2.33 7.891 6.562 1 97.69 78 GLN B C 1
ATOM 2083 O O . GLN B 1 78 ? -2.223 9.094 6.82 1 97.69 78 GLN B O 1
ATOM 2088 N N . ALA B 1 79 ? -3.414 7.438 5.941 1 98.12 79 ALA B N 1
ATOM 2089 C CA . ALA B 1 79 ? -4.512 8.289 5.488 1 98.12 79 ALA B CA 1
ATOM 2090 C C . ALA B 1 79 ? -5.207 8.961 6.668 1 98.12 79 ALA B C 1
ATOM 2092 O O . ALA B 1 79 ? -5.523 10.148 6.613 1 98.12 79 ALA B O 1
ATOM 2093 N N . GLU B 1 80 ? -5.387 8.188 7.699 1 97.88 80 GLU B N 1
ATOM 2094 C CA . GLU B 1 80 ? -6.004 8.727 8.906 1 97.88 80 GLU B CA 1
ATOM 2095 C C . GLU B 1 80 ? -5.145 9.828 9.523 1 97.88 80 GLU B C 1
ATOM 2097 O O . GLU B 1 80 ? -5.664 10.859 9.961 1 97.88 80 GLU B O 1
ATOM 2102 N N . SER B 1 81 ? -3.877 9.555 9.516 1 97.88 81 SER B N 1
ATOM 2103 C CA . SER B 1 81 ? -2.951 10.555 10.039 1 97.88 81 SER B CA 1
ATOM 2104 C C . SER B 1 81 ? -2.975 11.828 9.195 1 97.88 81 SER B C 1
ATOM 2106 O O . SER B 1 81 ? -2.932 12.938 9.734 1 97.88 81 SER B O 1
ATOM 2108 N N . ILE B 1 82 ? -3.07 11.703 7.922 1 97.88 82 ILE B N 1
ATOM 2109 C CA . ILE B 1 82 ? -3.148 12.836 7 1 97.88 82 ILE B CA 1
ATOM 2110 C C . ILE B 1 82 ? -4.398 13.656 7.301 1 97.88 82 ILE B C 1
ATOM 2112 O O . ILE B 1 82 ? -4.34 14.891 7.352 1 97.88 82 ILE B O 1
ATOM 2116 N N . LEU B 1 83 ? -5.48 12.984 7.562 1 97.81 83 LEU B N 1
ATOM 2117 C CA . LEU B 1 83 ? -6.746 13.656 7.836 1 97.81 83 LEU B CA 1
ATOM 2118 C C . LEU B 1 83 ? -6.699 14.375 9.18 1 97.81 83 LEU B C 1
ATOM 2120 O O . LEU B 1 83 ? -7.195 15.5 9.305 1 97.81 83 LEU B O 1
ATOM 2124 N N . LYS B 1 84 ? -6.105 13.68 10.148 1 97.94 84 LYS B N 1
ATOM 2125 C CA . LYS B 1 84 ? -5.945 14.297 11.461 1 97.94 84 LYS B CA 1
ATOM 2126 C C . LYS B 1 84 ? -5.082 15.555 11.375 1 97.94 84 LYS B C 1
ATOM 2128 O O . LYS B 1 84 ? -5.418 16.578 11.961 1 97.94 84 LYS B O 1
ATOM 2133 N N . ASP B 1 85 ? -3.992 15.492 10.672 1 96.88 85 ASP B N 1
ATOM 2134 C CA . ASP B 1 85 ? -3.111 16.641 10.477 1 96.88 85 ASP B CA 1
ATOM 2135 C C . ASP B 1 85 ? -3.842 17.781 9.766 1 96.88 85 ASP B C 1
ATOM 2137 O O . ASP B 1 85 ? -3.658 18.938 10.109 1 96.88 85 ASP B O 1
ATOM 2141 N N . ALA B 1 86 ? -4.602 17.438 8.797 1 97.62 86 ALA B N 1
ATOM 2142 C CA . ALA B 1 86 ? -5.379 18.453 8.078 1 97.62 86 ALA B CA 1
ATOM 2143 C C . ALA B 1 86 ? -6.344 19.172 9.008 1 97.62 86 ALA B C 1
ATOM 2145 O O . ALA B 1 86 ? -6.477 20.406 8.938 1 97.62 86 ALA B O 1
ATOM 2146 N N . GLN B 1 87 ? -7 18.422 9.836 1 97.5 87 GLN B N 1
ATOM 2147 C CA . GLN B 1 87 ? -7.918 19 10.812 1 97.5 87 GLN B CA 1
ATOM 2148 C C . GLN B 1 87 ? -7.184 19.938 11.781 1 97.5 87 GLN B C 1
ATOM 2150 O O . GLN B 1 87 ? -7.652 21.031 12.07 1 97.5 87 GLN B O 1
ATOM 2155 N N . ASN B 1 88 ? -6.066 19.484 12.234 1 96.94 88 ASN B N 1
ATOM 2156 C CA . ASN B 1 88 ? -5.258 20.312 13.125 1 96.94 88 ASN B CA 1
ATOM 2157 C C . ASN B 1 88 ? -4.816 21.609 12.445 1 96.94 88 ASN B C 1
ATOM 2159 O O . ASN B 1 88 ? -4.891 22.688 13.047 1 96.94 88 ASN B O 1
ATOM 2163 N N . ASN B 1 89 ? -4.355 21.5 11.25 1 97.44 89 ASN B N 1
ATOM 2164 C CA . ASN B 1 89 ? -3.965 22.672 10.484 1 97.44 89 ASN B CA 1
ATOM 2165 C C . ASN B 1 89 ? -5.121 23.656 10.336 1 97.44 89 ASN B C 1
ATOM 2167 O O . ASN B 1 89 ? -4.949 24.859 10.531 1 97.44 89 ASN B O 1
ATOM 2171 N N . ALA B 1 90 ? -6.301 23.141 10.031 1 96.12 90 ALA B N 1
ATOM 2172 C CA . ALA B 1 90 ? -7.48 23.984 9.875 1 96.12 90 ALA B CA 1
ATOM 2173 C C . ALA B 1 90 ? -7.82 24.703 11.188 1 96.12 90 ALA B C 1
ATOM 2175 O O . ALA B 1 90 ? -8.102 25.906 11.188 1 96.12 90 ALA B O 1
ATOM 2176 N N . ASN B 1 91 ? -7.742 23.969 12.242 1 96.06 91 ASN B N 1
ATOM 2177 C CA . ASN B 1 91 ? -8.039 24.531 13.555 1 96.06 91 ASN B CA 1
ATOM 2178 C C . ASN B 1 91 ? -7.062 25.656 13.914 1 96.06 91 ASN B C 1
ATOM 2180 O O . ASN B 1 91 ? -7.473 26.703 14.422 1 96.06 91 ASN B O 1
ATOM 2184 N N . LEU B 1 92 ? -5.832 25.453 13.617 1 97 92 LEU B N 1
ATOM 2185 C CA . LEU B 1 92 ? -4.816 26.453 13.938 1 97 92 LEU B CA 1
ATOM 2186 C C . LEU B 1 92 ? -4.996 27.703 13.078 1 97 92 LEU B C 1
ATOM 2188 O O . LEU B 1 92 ? -4.809 28.812 13.562 1 97 92 LEU B O 1
ATOM 2192 N N . HIS B 1 93 ? -5.371 27.547 11.898 1 95.69 93 HIS B N 1
ATOM 2193 C CA . HIS B 1 93 ? -5.637 28.703 11.039 1 95.69 93 HIS B CA 1
ATOM 2194 C C . HIS B 1 93 ? -6.848 29.484 11.523 1 95.69 93 HIS B C 1
ATOM 2196 O O . HIS B 1 93 ? -6.91 30.703 11.359 1 95.69 93 HIS B O 1
ATOM 2202 N N . ARG B 1 94 ? -7.766 28.812 12.148 1 93.19 94 ARG B N 1
ATOM 2203 C CA . ARG B 1 94 ? -9.008 29.438 12.586 1 93.19 94 ARG B CA 1
ATOM 2204 C C . ARG B 1 94 ? -8.844 30.078 13.969 1 93.19 94 ARG B C 1
ATOM 2206 O O . ARG B 1 94 ? -9.695 30.859 14.398 1 93.19 94 ARG B O 1
ATOM 2213 N N . ALA B 1 95 ? -7.789 29.625 14.641 1 94.81 95 ALA B N 1
ATOM 2214 C CA . ALA B 1 95 ? -7.555 30.234 15.945 1 94.81 95 ALA B CA 1
ATOM 2215 C C . ALA B 1 95 ? -7.5 31.766 15.844 1 94.81 95 ALA B C 1
ATOM 2217 O O . ALA B 1 95 ? -6.973 32.312 14.867 1 94.81 95 ALA B O 1
ATOM 2218 N N . ALA B 1 96 ? -8.086 32.438 16.797 1 91.5 96 ALA B N 1
ATOM 2219 C CA . ALA B 1 96 ? -8.18 33.875 16.781 1 91.5 96 ALA B CA 1
ATOM 2220 C C . ALA B 1 96 ? -6.797 34.531 16.688 1 91.5 96 ALA B C 1
ATOM 2222 O O . ALA B 1 96 ? -5.824 34 17.234 1 91.5 96 ALA B O 1
ATOM 2223 N N . CYS B 1 97 ? -6.773 35.531 15.898 1 90.12 97 CYS B N 1
ATOM 2224 C CA . CYS B 1 97 ? -5.543 36.312 15.75 1 90.12 97 CYS B CA 1
ATOM 2225 C C . CYS B 1 97 ? -5.844 37.75 15.32 1 90.12 97 CYS B C 1
ATOM 2227 O O . CYS B 1 97 ? -6.82 37.969 14.609 1 90.12 97 CYS B O 1
ATOM 2229 N N . ASN B 1 98 ? -5.039 38.719 15.711 1 85.81 98 ASN B N 1
ATOM 2230 C CA . ASN B 1 98 ? -5.23 40.125 15.375 1 85.81 98 ASN B CA 1
ATOM 2231 C C . ASN B 1 98 ? -4.277 40.562 14.273 1 85.81 98 ASN B C 1
ATOM 2233 O O . ASN B 1 98 ? -4.148 41.75 14.008 1 85.81 98 ASN B O 1
ATOM 2237 N N . PHE B 1 99 ? -3.525 39.688 13.734 1 87.31 99 PHE B N 1
ATOM 2238 C CA . PHE B 1 99 ? -2.576 39.969 12.664 1 87.31 99 PHE B CA 1
ATOM 2239 C C . PHE B 1 99 ? -2.678 38.938 11.555 1 87.31 99 PHE B C 1
ATOM 2241 O O . PHE B 1 99 ? -3.291 37.875 11.742 1 87.31 99 PHE B O 1
ATOM 2248 N N . GLN B 1 100 ? -2.164 39.344 10.492 1 88.69 100 GLN B N 1
ATOM 2249 C CA . GLN B 1 100 ? -2.068 38.375 9.383 1 88.69 100 GLN B CA 1
ATOM 2250 C C . GLN B 1 100 ? -0.878 37.438 9.57 1 88.69 100 GLN B C 1
ATOM 2252 O O . GLN B 1 100 ? 0.264 37.906 9.672 1 88.69 100 GLN B O 1
ATOM 2257 N N . LYS B 1 101 ? -1.177 36.219 9.648 1 92.62 101 LYS B N 1
ATOM 2258 C CA . LYS B 1 101 ? -0.123 35.219 9.758 1 92.62 101 LYS B CA 1
ATOM 2259 C C . LYS B 1 101 ? 0.662 35.094 8.453 1 92.62 101 LYS B C 1
ATOM 2261 O O . LYS B 1 101 ? 0.078 35.094 7.371 1 92.62 101 LYS B O 1
ATOM 2266 N N . LYS B 1 102 ? 1.944 35.031 8.555 1 93.19 102 LYS B N 1
ATOM 2267 C CA . LYS B 1 102 ? 2.814 34.938 7.387 1 93.19 102 LYS B CA 1
ATOM 2268 C C . LYS B 1 102 ? 3.645 33.656 7.441 1 93.19 102 LYS B C 1
ATOM 2270 O O . LYS B 1 102 ? 4.164 33.281 8.5 1 93.19 102 LYS B O 1
ATOM 2275 N N . PRO B 1 103 ? 3.703 33 6.273 1 95.81 103 PRO B N 1
ATOM 2276 C CA . PRO B 1 103 ? 4.566 31.812 6.25 1 95.81 103 PRO B CA 1
ATOM 2277 C C . PRO B 1 103 ? 6.012 32.125 6.617 1 95.81 103 PRO B C 1
ATOM 2279 O O . PRO B 1 103 ? 6.5 33.219 6.328 1 95.81 103 PRO B O 1
ATOM 2282 N N . GLY B 1 104 ? 6.676 31.25 7.262 1 96.31 104 GLY B N 1
ATOM 2283 C CA . GLY B 1 104 ? 8.078 31.422 7.609 1 96.31 104 GLY B CA 1
ATOM 2284 C C . GLY B 1 104 ? 8.281 32.031 8.984 1 96.31 104 GLY B C 1
ATOM 2285 O O . GLY B 1 104 ? 9.383 32.469 9.32 1 96.31 104 GLY B O 1
ATOM 2286 N N . HIS B 1 105 ? 7.207 32.094 9.727 1 96.75 105 HIS B N 1
ATOM 2287 C CA . HIS B 1 105 ? 7.297 32.719 11.055 1 96.75 105 HIS B CA 1
ATOM 2288 C C . HIS B 1 105 ? 6.805 31.734 12.125 1 96.75 105 HIS B C 1
ATOM 2290 O O . HIS B 1 105 ? 6.004 30.844 11.844 1 96.75 105 HIS B O 1
ATOM 2296 N N . LEU B 1 106 ? 7.344 31.922 13.281 1 97.69 106 LEU B N 1
ATOM 2297 C CA . LEU B 1 106 ? 6.941 31.156 14.469 1 97.69 106 LEU B CA 1
ATOM 2298 C C . LEU B 1 106 ? 5.895 31.938 15.266 1 97.69 106 LEU B C 1
ATOM 2300 O O . LEU B 1 106 ? 6.055 33.125 15.523 1 97.69 106 LEU B O 1
ATOM 2304 N N . TYR B 1 107 ? 4.824 31.297 15.602 1 97.25 107 TYR B N 1
ATOM 2305 C CA . TYR B 1 107 ? 3.754 31.891 16.391 1 97.25 107 TYR B CA 1
ATOM 2306 C C . TYR B 1 107 ? 3.504 31.094 17.672 1 97.25 107 TYR B C 1
ATOM 2308 O O . TYR B 1 107 ? 3.846 29.906 17.734 1 97.25 107 TYR B O 1
ATOM 2316 N N . PHE B 1 108 ? 2.934 31.766 18.594 1 96.5 108 PHE B N 1
ATOM 2317 C CA . PHE B 1 108 ? 2.709 31.141 19.891 1 96.5 108 PHE B CA 1
ATOM 2318 C C . PHE B 1 108 ? 1.22 31.078 20.203 1 96.5 108 PHE B C 1
ATOM 2320 O O . PHE B 1 108 ? 0.522 32.094 20.156 1 96.5 108 PHE B O 1
ATOM 2327 N N . LEU B 1 109 ? 0.782 29.891 20.516 1 96.75 109 LEU B N 1
ATOM 2328 C CA . LEU B 1 109 ? -0.633 29.656 20.781 1 96.75 109 LEU B CA 1
ATOM 2329 C C . LEU B 1 109 ? -0.923 29.703 22.281 1 96.75 109 LEU B C 1
ATOM 2331 O O . LEU B 1 109 ? -0.23 29.062 23.078 1 96.75 109 LEU B O 1
ATOM 2335 N N . TYR B 1 110 ? -1.952 30.516 22.578 1 95.06 110 TYR B N 1
ATOM 2336 C CA . TYR B 1 110 ? -2.395 30.656 23.953 1 95.06 110 TYR B CA 1
ATOM 2337 C C . TYR B 1 110 ? -3.887 30.375 24.078 1 95.06 110 TYR B C 1
ATOM 2339 O O . TYR B 1 110 ? -4.602 30.328 23.078 1 95.06 110 TYR B O 1
ATOM 2347 N N . ARG B 1 111 ? -4.273 30.062 25.297 1 94.94 111 ARG B N 1
ATOM 2348 C CA . ARG B 1 111 ? -5.691 29.906 25.594 1 94.94 111 ARG B CA 1
ATOM 2349 C C . ARG B 1 111 ? -6.121 30.844 26.719 1 94.94 111 ARG B C 1
ATOM 2351 O O . ARG B 1 111 ? -5.492 30.875 27.781 1 94.94 111 ARG B O 1
ATOM 2358 N N . ARG B 1 112 ? -7.125 31.547 26.453 1 90.81 112 ARG B N 1
ATOM 2359 C CA . ARG B 1 112 ? -7.703 32.438 27.453 1 90.81 112 ARG B CA 1
ATOM 2360 C C . ARG B 1 112 ? -8.547 31.656 28.453 1 90.81 112 ARG B C 1
ATOM 2362 O O . ARG B 1 112 ? -8.93 30.516 28.203 1 90.81 112 ARG B O 1
ATOM 2369 N N . PRO B 1 113 ? -8.734 32.312 29.609 1 88.88 113 PRO B N 1
ATOM 2370 C CA . PRO B 1 113 ? -9.648 31.656 30.562 1 88.88 113 PRO B CA 1
ATOM 2371 C C . PRO B 1 113 ? -11.016 31.375 29.953 1 88.88 113 PRO B C 1
ATOM 2373 O O . PRO B 1 113 ? -11.688 30.422 30.359 1 88.88 113 PRO B O 1
ATOM 2376 N N . SER B 1 114 ? -11.477 32.125 28.953 1 88.19 114 SER B N 1
ATOM 2377 C CA . SER B 1 114 ? -12.75 31.938 28.266 1 88.19 114 SER B CA 1
ATOM 2378 C C . SER B 1 114 ? -12.742 30.656 27.422 1 88.19 114 SER B C 1
ATOM 2380 O O . SER B 1 114 ? -13.805 30.172 27.016 1 88.19 114 SER B O 1
ATOM 2382 N N . GLY B 1 115 ? -11.578 30.172 27.188 1 91.75 115 GLY B N 1
ATOM 2383 C CA . GLY B 1 115 ? -11.469 29 26.328 1 91.75 115 GLY B CA 1
ATOM 2384 C C . GLY B 1 115 ? -11.031 29.312 24.922 1 91.75 115 GLY B C 1
ATOM 2385 O O . GLY B 1 115 ? -10.68 28.422 24.156 1 91.75 115 GLY B O 1
ATOM 2386 N N . GLN B 1 116 ? -11.016 30.609 24.609 1 91.56 116 GLN B N 1
ATOM 2387 C CA . GLN B 1 116 ? -10.633 31 23.266 1 91.56 116 GLN B CA 1
ATOM 2388 C C . GLN B 1 116 ? -9.133 30.781 23.031 1 91.56 116 GLN B C 1
ATOM 2390 O O . GLN B 1 116 ? -8.312 31.203 23.844 1 91.56 116 GLN B O 1
ATOM 2395 N N . GLU B 1 117 ? -8.875 30.078 21.969 1 95 117 GLU B N 1
ATOM 2396 C CA . GLU B 1 117 ? -7.48 29.938 21.547 1 95 117 GLU B CA 1
ATOM 2397 C C . GLU B 1 117 ? -7.074 31.047 20.594 1 95 117 GLU B C 1
ATOM 2399 O O . GLU B 1 117 ? -7.859 31.453 19.734 1 95 117 GLU B O 1
ATOM 2404 N N . TYR B 1 118 ? -5.898 31.562 20.859 1 93.81 118 TYR B N 1
ATOM 2405 C CA . TYR B 1 118 ? -5.453 32.656 19.984 1 93.81 118 TYR B CA 1
ATOM 2406 C C . TYR B 1 118 ? -3.951 32.594 19.75 1 93.81 118 TYR B C 1
ATOM 2408 O O . TYR B 1 118 ? -3.207 32.062 20.594 1 93.81 118 TYR B O 1
ATOM 2416 N N . PHE B 1 119 ? -3.551 33.125 18.609 1 95 119 PHE B N 1
ATOM 2417 C CA . PHE B 1 119 ? -2.131 33.188 18.281 1 95 119 PHE B CA 1
ATOM 2418 C C . PHE B 1 119 ? -1.542 34.531 18.672 1 95 119 PHE B C 1
ATOM 2420 O O . PHE B 1 119 ? -2.182 35.562 18.5 1 95 119 PHE B O 1
ATOM 2427 N N . SER B 1 120 ? -0.314 34.469 19.203 1 93.12 120 SER B N 1
ATOM 2428 C CA . SER B 1 120 ? 0.467 35.656 19.516 1 93.12 120 SER B CA 1
ATOM 2429 C C . SER B 1 120 ? 1.869 35.594 18.922 1 93.12 120 SER B C 1
ATOM 2431 O O . SER B 1 120 ? 2.371 34.5 18.656 1 93.12 120 SER B O 1
ATOM 2433 N N . MET B 1 121 ? 2.426 36.75 18.719 1 92.69 121 MET B N 1
ATOM 2434 C CA . MET B 1 121 ? 3.818 36.812 18.281 1 92.69 121 MET B CA 1
ATOM 2435 C C . MET B 1 121 ? 4.766 36.719 19.469 1 92.69 121 MET B C 1
ATOM 2437 O O . MET B 1 121 ? 5.961 36.5 19.312 1 92.69 121 MET B O 1
ATOM 2441 N N . LEU B 1 122 ? 4.18 36.906 20.641 1 90.31 122 LEU B N 1
ATOM 2442 C CA . LEU B 1 122 ? 4.992 36.938 21.844 1 90.31 122 LEU B CA 1
ATOM 2443 C C . LEU B 1 122 ? 5.184 35.562 22.438 1 90.31 122 LEU B C 1
ATOM 2445 O O . LEU B 1 122 ? 4.207 34.812 22.656 1 90.31 122 LEU B O 1
ATOM 2449 N N . SER B 1 123 ? 6.414 35.312 22.734 1 92.44 123 SER B N 1
ATOM 2450 C CA . SER B 1 123 ? 6.715 34.062 23.438 1 92.44 123 SER B CA 1
ATOM 2451 C C . SER B 1 123 ? 6.363 34.156 24.922 1 92.44 123 SER B C 1
ATOM 2453 O O . SER B 1 123 ? 6.18 35.25 25.438 1 92.44 123 SER B O 1
ATOM 2455 N N . PRO B 1 124 ? 6.242 33 25.578 1 90.69 124 PRO B N 1
ATOM 2456 C CA . PRO B 1 124 ? 5.938 33.031 27.016 1 90.69 124 PRO B CA 1
ATOM 2457 C C . PRO B 1 124 ? 6.961 33.844 27.812 1 90.69 124 PRO B C 1
ATOM 2459 O O . PRO B 1 124 ? 6.609 34.469 28.828 1 90.69 124 PRO B O 1
ATOM 2462 N N . GLU B 1 125 ? 8.188 33.812 27.375 1 87.25 125 GLU B N 1
ATOM 2463 C CA . GLU B 1 125 ? 9.258 34.5 28.078 1 87.25 125 GLU B CA 1
ATOM 2464 C C . GLU B 1 125 ? 9.148 36 27.906 1 87.25 125 GLU B C 1
ATOM 2466 O O . GLU B 1 125 ? 9.703 36.781 28.703 1 87.25 125 GLU B O 1
ATOM 2471 N N . GLU B 1 126 ? 8.508 36.375 26.906 1 86.94 126 GLU B N 1
ATOM 2472 C CA . GLU B 1 126 ? 8.43 37.812 26.578 1 86.94 126 GLU B CA 1
ATOM 2473 C C . GLU B 1 126 ? 7.27 38.469 27.297 1 86.94 126 GLU B C 1
ATOM 2475 O O . GLU B 1 126 ? 7.141 39.719 27.266 1 86.94 126 GLU B O 1
ATOM 2480 N N . TRP B 1 127 ? 6.547 37.531 27.953 1 81.88 127 TRP B N 1
ATOM 2481 C CA . TRP B 1 127 ? 5.434 38.125 28.688 1 81.88 127 TRP B CA 1
ATOM 2482 C C . TRP B 1 127 ? 5.906 38.719 30 1 81.88 127 TRP B C 1
ATOM 2484 O O . TRP B 1 127 ? 6.77 38.156 30.688 1 81.88 127 TRP B O 1
ATOM 2494 N N . SER B 1 128 ? 6.082 39.969 30.109 1 71.25 128 SER B N 1
ATOM 2495 C CA . SER B 1 128 ? 6.598 40.688 31.281 1 71.25 128 SER B CA 1
ATOM 2496 C C . SER B 1 128 ? 5.98 40.156 32.562 1 71.25 128 SER B C 1
ATOM 2498 O O . SER B 1 128 ? 6.695 39.844 33.531 1 71.25 128 SER B O 1
ATOM 2500 N N . SER B 1 129 ? 4.766 40.5 32.969 1 64.19 129 SER B N 1
ATOM 2501 C CA . SER B 1 129 ? 4.117 40.094 34.188 1 64.19 129 SER B CA 1
ATOM 2502 C C . SER B 1 129 ? 3.451 38.719 34.062 1 64.19 129 SER B C 1
ATOM 2504 O O . SER B 1 129 ? 3.498 38.094 32.969 1 64.19 129 SER B O 1
ATOM 2506 N N . SER B 1 130 ? 2.592 38.156 35.031 1 59.97 130 SER B N 1
ATOM 2507 C CA . SER B 1 130 ? 1.921 36.875 35.125 1 59.97 130 SER B CA 1
ATOM 2508 C C . SER B 1 130 ? 1.277 36.469 33.781 1 59.97 130 SER B C 1
ATOM 2510 O O . SER B 1 130 ? 0.548 37.281 33.188 1 59.97 130 SER B O 1
ATOM 2512 N N . MET B 1 131 ? 2.002 35.625 33.062 1 62.56 131 MET B N 1
ATOM 2513 C CA . MET B 1 131 ? 1.444 35.094 31.844 1 62.56 131 MET B CA 1
ATOM 2514 C C . MET B 1 131 ? -0.053 34.844 31.984 1 62.56 131 MET B C 1
ATOM 2516 O O . MET B 1 131 ? -0.469 33.938 32.719 1 62.56 131 MET B O 1
ATOM 2520 N N . PRO B 1 132 ? -0.812 35.812 31.344 1 67.75 132 PRO B N 1
ATOM 2521 C CA . PRO B 1 132 ? -2.238 35.75 31.672 1 67.75 132 PRO B CA 1
ATOM 2522 C C . PRO B 1 132 ? -2.939 34.531 31.109 1 67.75 132 PRO B C 1
ATOM 2524 O O . PRO B 1 132 ? -3.992 34.125 31.609 1 67.75 132 PRO B O 1
ATOM 2527 N N . HIS B 1 133 ? -2.303 33.875 30.141 1 86.38 133 HIS B N 1
ATOM 2528 C CA . HIS B 1 133 ? -3.059 32.812 29.469 1 86.38 133 HIS B CA 1
ATOM 2529 C C . HIS B 1 133 ? -2.24 31.531 29.359 1 86.38 133 HIS B C 1
ATOM 2531 O O . HIS B 1 133 ? -1.015 31.547 29.5 1 86.38 133 HIS B O 1
ATOM 2537 N N . GLU B 1 134 ? -2.875 30.438 29.297 1 92.69 134 GLU B N 1
ATOM 2538 C CA . GLU B 1 134 ? -2.229 29.125 29.172 1 92.69 134 GLU B CA 1
ATOM 2539 C C . GLU B 1 134 ? -1.478 29.016 27.859 1 92.69 134 GLU B C 1
ATOM 2541 O O . GLU B 1 134 ? -2.039 29.266 26.797 1 92.69 134 GLU B O 1
ATOM 2546 N N . PHE B 1 135 ? -0.227 28.703 28.016 1 94.56 135 PHE B N 1
ATOM 2547 C CA . PHE B 1 135 ? 0.576 28.5 26.812 1 94.56 135 PHE B CA 1
ATOM 2548 C C . PHE B 1 135 ? 0.328 27.109 26.25 1 94.56 135 PHE B C 1
ATOM 2550 O O . PHE B 1 135 ? 0.525 26.094 26.938 1 94.56 135 PHE B O 1
ATOM 2557 N N . LEU B 1 136 ? -0.129 26.984 24.922 1 96.56 136 LEU B N 1
ATOM 2558 C CA . LEU B 1 136 ? -0.488 25.703 24.328 1 96.56 136 LEU B CA 1
ATOM 2559 C C . LEU B 1 136 ? 0.646 25.172 23.453 1 96.56 136 LEU B C 1
ATOM 2561 O O . LEU B 1 136 ? 0.759 23.953 23.25 1 96.56 136 LEU B O 1
ATOM 2565 N N . GLY B 1 137 ? 1.44 26.031 22.875 1 96.31 137 GLY B N 1
ATOM 2566 C CA . GLY B 1 137 ? 2.549 25.594 22.047 1 96.31 137 GLY B CA 1
ATOM 2567 C C . GLY B 1 137 ? 2.988 26.625 21.031 1 96.31 137 GLY B C 1
ATOM 2568 O O . GLY B 1 137 ? 2.342 27.672 20.891 1 96.31 137 GLY B O 1
ATOM 2569 N N . ALA B 1 138 ? 4.156 26.391 20.516 1 97.69 138 ALA B N 1
ATOM 2570 C CA . ALA B 1 138 ? 4.699 27.219 19.438 1 97.69 138 ALA B CA 1
ATOM 2571 C C . ALA B 1 138 ? 4.625 26.5 18.094 1 97.69 138 ALA B C 1
ATOM 2573 O O . ALA B 1 138 ? 4.879 25.297 18.016 1 97.69 138 ALA B O 1
ATOM 2574 N N . TYR B 1 139 ? 4.223 27.203 17.078 1 98.38 139 TYR B N 1
ATOM 2575 C CA . TYR B 1 139 ? 4.016 26.578 15.773 1 98.38 139 TYR B CA 1
ATOM 2576 C C . TYR B 1 139 ? 4.641 27.422 14.664 1 98.38 139 TYR B C 1
ATOM 2578 O O . TYR B 1 139 ? 4.492 28.641 14.641 1 98.38 139 TYR B O 1
ATOM 2586 N N . TYR B 1 140 ? 5.348 26.781 13.82 1 98.06 140 TYR B N 1
ATOM 2587 C CA . TYR B 1 140 ? 5.961 27.391 12.656 1 98.06 140 TYR B CA 1
ATOM 2588 C C . TYR B 1 140 ? 5.055 27.281 11.438 1 98.06 140 TYR B C 1
ATOM 2590 O O . TYR B 1 140 ? 4.621 26.172 11.078 1 98.06 140 TYR B O 1
ATOM 2598 N N . LEU B 1 141 ? 4.719 28.406 10.844 1 97.75 141 LEU B N 1
ATOM 2599 C CA . LEU B 1 141 ? 3.896 28.375 9.641 1 97.75 141 LEU B CA 1
ATOM 2600 C C . LEU B 1 141 ? 4.754 28.141 8.406 1 97.75 141 LEU B C 1
ATOM 2602 O O . LEU B 1 141 ? 5.531 29.016 8 1 97.75 141 LEU B O 1
ATOM 2606 N N . GLU B 1 142 ? 4.512 26.969 7.805 1 96.38 142 GLU B N 1
ATOM 2607 C CA . GLU B 1 142 ? 5.289 26.578 6.633 1 96.38 142 GLU B CA 1
ATOM 2608 C C . GLU B 1 142 ? 4.816 27.312 5.383 1 96.38 142 GLU B C 1
ATOM 2610 O O . GLU B 1 142 ? 3.709 27.859 5.359 1 96.38 142 GLU B O 1
ATOM 2615 N N . HIS B 1 143 ? 5.703 27.266 4.312 1 93.06 143 HIS B N 1
ATOM 2616 C CA . HIS B 1 143 ? 5.379 27.953 3.07 1 93.06 143 HIS B CA 1
ATOM 2617 C C . HIS B 1 143 ? 4.211 27.281 2.354 1 93.06 143 HIS B C 1
ATOM 2619 O O . HIS B 1 143 ? 3.514 27.922 1.564 1 93.06 143 HIS B O 1
ATOM 2625 N N . ASP B 1 144 ? 3.938 26.031 2.645 1 91.75 144 ASP B N 1
ATOM 2626 C CA . ASP B 1 144 ? 2.777 25.359 2.072 1 91.75 144 ASP B CA 1
ATOM 2627 C C . ASP B 1 144 ? 1.535 25.578 2.934 1 91.75 144 ASP B C 1
ATOM 2629 O O . ASP B 1 144 ? 0.524 24.891 2.758 1 91.75 144 ASP B O 1
ATOM 2633 N N . MET B 1 145 ? 1.679 26.391 3.984 1 94.38 145 MET B N 1
ATOM 2634 C CA . MET B 1 145 ? 0.608 26.844 4.875 1 94.38 145 MET B CA 1
ATOM 2635 C C . MET B 1 145 ? 0.251 25.75 5.879 1 94.38 145 MET B C 1
ATOM 2637 O O . MET B 1 145 ? -0.832 25.781 6.469 1 94.38 145 MET B O 1
ATOM 2641 N N . SER B 1 146 ? 1.087 24.766 6.023 1 96.25 146 SER B N 1
ATOM 2642 C CA . SER B 1 146 ? 0.918 23.812 7.121 1 96.25 146 SER B CA 1
ATOM 2643 C C . SER B 1 146 ? 1.664 24.281 8.367 1 96.25 146 SER B C 1
ATOM 2645 O O . SER B 1 146 ? 2.551 25.125 8.289 1 96.25 146 SER B O 1
ATOM 2647 N N . TRP B 1 147 ? 1.14 23.781 9.516 1 97.75 147 TRP B N 1
ATOM 2648 C CA . TRP B 1 147 ? 1.764 24.156 10.781 1 97.75 147 TRP B CA 1
ATOM 2649 C C . TRP B 1 147 ? 2.689 23.047 11.273 1 97.75 147 TRP B C 1
ATOM 2651 O O . TRP B 1 147 ? 2.344 21.859 11.211 1 97.75 147 TRP B O 1
ATOM 2661 N N . THR B 1 148 ? 3.865 23.422 11.688 1 97.81 148 THR B N 1
ATOM 2662 C CA . THR B 1 148 ? 4.801 22.516 12.336 1 97.81 148 THR B CA 1
ATOM 2663 C C . THR B 1 148 ? 5.055 22.938 13.781 1 97.81 148 THR B C 1
ATOM 2665 O O . THR B 1 148 ? 5.48 24.062 14.039 1 97.81 148 THR B O 1
ATOM 2668 N N . ALA B 1 149 ? 4.711 22.016 14.648 1 97.81 149 ALA B N 1
ATOM 2669 C CA . ALA B 1 149 ? 5.023 22.312 16.047 1 97.81 149 ALA B CA 1
ATOM 2670 C C . ALA B 1 149 ? 6.516 22.562 16.234 1 97.81 149 ALA B C 1
ATOM 2672 O O . ALA B 1 149 ? 7.344 21.875 15.625 1 97.81 149 ALA B O 1
ATOM 2673 N N . ALA B 1 150 ? 6.836 23.484 17.094 1 96.12 150 ALA B N 1
ATOM 2674 C CA . ALA B 1 150 ? 8.234 23.844 17.328 1 96.12 150 ALA B CA 1
ATOM 2675 C C . ALA B 1 150 ? 9.062 22.625 17.688 1 96.12 150 ALA B C 1
ATOM 2677 O O . ALA B 1 150 ? 10.219 22.5 17.281 1 96.12 150 ALA B O 1
ATOM 2678 N N . ALA B 1 151 ? 8.547 21.656 18.406 1 94.69 151 ALA B N 1
ATOM 2679 C CA . ALA B 1 151 ? 9.242 20.453 18.844 1 94.69 151 ALA B CA 1
ATOM 2680 C C . ALA B 1 151 ? 9.586 19.562 17.656 1 94.69 151 ALA B C 1
ATOM 2682 O O . ALA B 1 151 ? 10.547 18.781 17.719 1 94.69 151 ALA B O 1
ATOM 2683 N N . ASP B 1 152 ? 8.875 19.719 16.609 1 95.44 152 ASP B N 1
ATOM 2684 C CA . ASP B 1 152 ? 9.039 18.844 15.445 1 95.44 152 ASP B CA 1
ATOM 2685 C C . ASP B 1 152 ? 9.773 19.562 14.32 1 95.44 152 ASP B C 1
ATOM 2687 O O . ASP B 1 152 ? 10 18.984 13.25 1 95.44 152 ASP B O 1
ATOM 2691 N N . PHE B 1 153 ? 10.172 20.734 14.578 1 95.56 153 PHE B N 1
ATOM 2692 C CA . PHE B 1 153 ? 10.719 21.594 13.531 1 95.56 153 PHE B CA 1
ATOM 2693 C C . PHE B 1 153 ? 11.945 20.953 12.891 1 95.56 153 PHE B C 1
ATOM 2695 O O . PHE B 1 153 ? 12.016 20.828 11.664 1 95.56 153 PHE B O 1
ATOM 2702 N N . THR B 1 154 ? 12.844 20.516 13.656 1 95.31 154 THR B N 1
ATOM 2703 C CA . THR B 1 154 ? 14.094 19.984 13.148 1 95.31 154 THR B CA 1
ATOM 2704 C C . THR B 1 154 ? 13.844 18.688 12.359 1 95.31 154 THR B C 1
ATOM 2706 O O . THR B 1 154 ? 14.367 18.516 11.258 1 95.31 154 THR B O 1
ATOM 2709 N N . ALA B 1 155 ? 13.109 17.859 12.922 1 93.69 155 ALA B N 1
ATOM 2710 C CA . ALA B 1 155 ? 12.797 16.609 12.258 1 93.69 155 ALA B CA 1
ATOM 2711 C C . ALA B 1 155 ? 12.102 16.844 10.922 1 93.69 155 ALA B C 1
ATOM 2713 O O . ALA B 1 155 ? 12.453 16.219 9.914 1 93.69 155 ALA B O 1
ATOM 2714 N N . ARG B 1 156 ? 11.18 17.703 10.883 1 93.94 156 ARG B N 1
ATOM 2715 C CA . ARG B 1 156 ? 10.438 18 9.664 1 93.94 156 ARG B CA 1
ATOM 2716 C C . ARG B 1 156 ? 11.352 18.594 8.594 1 93.94 156 ARG B C 1
ATOM 2718 O O . ARG B 1 156 ? 11.266 18.203 7.426 1 93.94 156 ARG B O 1
ATOM 2725 N N . HIS B 1 157 ? 12.188 19.438 8.977 1 94.06 157 HIS B N 1
ATOM 2726 C CA . HIS B 1 157 ? 13.023 20.125 7.984 1 94.06 157 HIS B CA 1
ATOM 2727 C C . HIS B 1 157 ? 14.156 19.219 7.504 1 94.06 157 HIS B C 1
ATOM 2729 O O . HIS B 1 157 ? 14.609 19.344 6.363 1 94.06 157 HIS B O 1
ATOM 2735 N N . ARG B 1 158 ? 14.523 18.344 8.367 1 93.12 158 ARG B N 1
ATOM 2736 C CA . ARG B 1 158 ? 15.438 17.312 7.898 1 93.12 158 ARG B CA 1
ATOM 2737 C C . ARG B 1 158 ? 14.797 16.469 6.801 1 93.12 158 ARG B C 1
ATOM 2739 O O . ARG B 1 158 ? 15.422 16.203 5.77 1 93.12 158 ARG B O 1
ATOM 2746 N N . ASP B 1 159 ? 13.586 16.078 7.031 1 90.94 159 ASP B N 1
ATOM 2747 C CA . ASP B 1 159 ? 12.852 15.297 6.039 1 90.94 159 ASP B CA 1
ATOM 2748 C C . ASP B 1 159 ? 12.68 16.078 4.742 1 90.94 159 ASP B C 1
ATOM 2750 O O . ASP B 1 159 ? 12.859 15.539 3.65 1 90.94 159 ASP B O 1
ATOM 2754 N N . LEU B 1 160 ? 12.32 17.281 4.867 1 91.75 160 LEU B N 1
ATOM 2755 C CA . LEU B 1 160 ? 12.117 18.125 3.697 1 91.75 160 LEU B CA 1
ATOM 2756 C C . LEU B 1 160 ? 13.406 18.281 2.904 1 91.75 160 LEU B C 1
ATOM 2758 O O . LEU B 1 160 ? 13.391 18.297 1.672 1 91.75 160 LEU B O 1
ATOM 2762 N N . SER B 1 161 ? 14.461 18.406 3.631 1 91.5 161 SER B N 1
ATOM 2763 C CA . SER B 1 161 ? 15.758 18.516 2.971 1 91.5 161 SER B CA 1
ATOM 2764 C C . SER B 1 161 ? 16.078 17.25 2.18 1 91.5 161 SER B C 1
ATOM 2766 O O . SER B 1 161 ? 16.594 17.328 1.061 1 91.5 161 SER B O 1
ATOM 2768 N N . ALA B 1 162 ? 15.805 16.109 2.732 1 87 162 ALA B N 1
ATOM 2769 C CA . ALA B 1 162 ? 16.016 14.836 2.051 1 87 162 ALA B CA 1
ATOM 2770 C C . ALA B 1 162 ? 15.172 14.742 0.786 1 87 162 ALA B C 1
ATOM 2772 O O . ALA B 1 162 ? 15.648 14.289 -0.256 1 87 162 ALA B O 1
ATOM 2773 N N . ILE B 1 163 ? 13.992 15.211 0.876 1 88.25 163 ILE B N 1
ATOM 2774 C CA . ILE B 1 163 ? 13.094 15.188 -0.268 1 88.25 163 ILE B CA 1
ATOM 2775 C C . ILE B 1 163 ? 13.602 16.125 -1.354 1 88.25 163 ILE B C 1
ATOM 2777 O O . ILE B 1 163 ? 13.578 15.789 -2.541 1 88.25 163 ILE B O 1
ATOM 2781 N N . ASP B 1 164 ? 14.039 17.25 -0.905 1 89.44 164 ASP B N 1
ATOM 2782 C CA . ASP B 1 164 ? 14.602 18.203 -1.848 1 89.44 164 ASP B CA 1
ATOM 2783 C C . ASP B 1 164 ? 15.789 17.609 -2.598 1 89.44 164 ASP B C 1
ATOM 2785 O O . ASP B 1 164 ? 15.977 17.891 -3.785 1 89.44 164 ASP B O 1
ATOM 2789 N N . GLN B 1 165 ? 16.578 16.828 -1.869 1 86.81 165 GLN B N 1
ATOM 2790 C CA . GLN B 1 165 ? 17.703 16.156 -2.502 1 86.81 165 GLN B CA 1
ATOM 2791 C C . GLN B 1 165 ? 17.25 15.172 -3.572 1 86.81 165 GLN B C 1
ATOM 2793 O O . GLN B 1 165 ? 17.844 15.078 -4.641 1 86.81 165 GLN B O 1
ATOM 2798 N N . ILE B 1 166 ? 16.234 14.508 -3.287 1 83.88 166 ILE B N 1
ATOM 2799 C CA . ILE B 1 166 ? 15.672 13.547 -4.238 1 83.88 166 ILE B CA 1
ATOM 2800 C C . ILE B 1 166 ? 15.164 14.289 -5.477 1 83.88 166 ILE B C 1
ATOM 2802 O O . ILE B 1 166 ? 15.445 13.883 -6.605 1 83.88 166 ILE B O 1
ATOM 2806 N N . ILE B 1 167 ? 14.469 15.344 -5.285 1 88.06 167 ILE B N 1
ATOM 2807 C CA . ILE B 1 167 ? 13.906 16.141 -6.375 1 88.06 167 ILE B CA 1
ATOM 2808 C C . ILE B 1 167 ? 15.031 16.703 -7.23 1 88.06 167 ILE B C 1
ATOM 2810 O O . ILE B 1 167 ? 14.992 16.625 -8.461 1 88.06 167 ILE B O 1
ATOM 2814 N N . SER B 1 168 ? 15.977 17.234 -6.574 1 87.75 168 SER B N 1
ATOM 2815 C CA . SER B 1 168 ? 17.109 17.828 -7.281 1 87.75 168 SER B CA 1
ATOM 2816 C C . SER B 1 168 ? 17.875 16.766 -8.078 1 87.75 168 SER B C 1
ATOM 2818 O O . SER B 1 168 ? 18.344 17.031 -9.188 1 87.75 168 SER B O 1
ATOM 2820 N N . GLY B 1 169 ? 18.062 15.617 -7.461 1 81.19 169 GLY B N 1
ATOM 2821 C CA . GLY B 1 169 ? 18.719 14.531 -8.156 1 81.19 169 GLY B CA 1
ATOM 2822 C C . GLY B 1 169 ? 17.984 14.078 -9.406 1 81.19 169 GLY B C 1
ATOM 2823 O O . GLY B 1 169 ? 18.609 13.797 -10.43 1 81.19 169 GLY B O 1
ATOM 2824 N N . TYR B 1 170 ? 16.703 14.016 -9.352 1 81.12 170 TYR B N 1
ATOM 2825 C CA . TYR B 1 170 ? 15.891 13.633 -10.5 1 81.12 170 TYR B CA 1
ATOM 2826 C C . TYR B 1 170 ? 16 14.68 -11.609 1 81.12 170 TYR B C 1
ATOM 2828 O O . TYR B 1 170 ? 16.094 14.328 -12.789 1 81.12 170 TYR B O 1
ATOM 2836 N N . GLU B 1 171 ? 15.93 15.828 -11.156 1 83.75 171 GLU B N 1
ATOM 2837 C CA . GLU B 1 171 ? 16.016 16.922 -12.125 1 83.75 171 GLU B CA 1
ATOM 2838 C C . GLU B 1 171 ? 17.375 16.938 -12.82 1 83.75 171 GLU B C 1
ATOM 2840 O O . GLU B 1 171 ? 17.484 17.344 -13.977 1 83.75 171 GLU B O 1
ATOM 2845 N N . SER B 1 172 ? 18.281 16.453 -12.086 1 83.12 172 SER B N 1
ATOM 2846 C CA . SER B 1 172 ? 19.625 16.438 -12.648 1 83.12 172 SER B CA 1
ATOM 2847 C C . SER B 1 172 ? 19.875 15.156 -13.445 1 83.12 172 SER B C 1
ATOM 2849 O O . SER B 1 172 ? 20.938 14.992 -14.055 1 83.12 172 SER B O 1
ATOM 2851 N N . GLY B 1 173 ? 18.875 14.195 -13.57 1 71.94 173 GLY B N 1
ATOM 2852 C CA . GLY B 1 173 ? 19.016 12.977 -14.336 1 71.94 173 GLY B CA 1
ATOM 2853 C C . GLY B 1 173 ? 19.578 11.82 -13.523 1 71.94 173 GLY B C 1
ATOM 2854 O O . GLY B 1 173 ? 19.906 10.766 -14.078 1 71.94 173 GLY B O 1
ATOM 2855 N N . SER B 1 174 ? 19.75 12.008 -12.25 1 65.31 174 SER B N 1
ATOM 2856 C CA . SER B 1 174 ? 20.281 10.938 -11.414 1 65.31 174 SER B CA 1
ATOM 2857 C C . SER B 1 174 ? 19.203 9.914 -11.078 1 65.31 174 SER B C 1
ATOM 2859 O O . SER B 1 174 ? 18.031 10.258 -10.961 1 65.31 174 SER B O 1
ATOM 2861 N N . LYS B 1 175 ? 19.5 8.656 -11.328 1 59.41 175 LYS B N 1
ATOM 2862 C CA . LYS B 1 175 ? 18.547 7.566 -11.188 1 59.41 175 LYS B CA 1
ATOM 2863 C C . LYS B 1 175 ? 17.922 7.559 -9.797 1 59.41 175 LYS B C 1
ATOM 2865 O O . LYS B 1 175 ? 18.625 7.699 -8.797 1 59.41 175 LYS B O 1
ATOM 2870 N N . VAL B 1 176 ? 16.688 7.703 -9.68 1 58.69 176 VAL B N 1
ATOM 2871 C CA . VAL B 1 176 ? 15.836 7.73 -8.492 1 58.69 176 VAL B CA 1
ATOM 2872 C C . VAL B 1 176 ? 16.078 6.488 -7.645 1 58.69 176 VAL B C 1
ATOM 2874 O O . VAL B 1 176 ? 15.625 6.406 -6.504 1 58.69 176 VAL B O 1
ATOM 2877 N N . ASP B 1 177 ? 16.547 5.492 -8.188 1 55.94 177 ASP B N 1
ATOM 2878 C CA . ASP B 1 177 ? 16.641 4.195 -7.516 1 55.94 177 ASP B CA 1
ATOM 2879 C C . ASP B 1 177 ? 17.391 4.32 -6.184 1 55.94 177 ASP B C 1
ATOM 2881 O O . ASP B 1 177 ? 16.969 3.727 -5.188 1 55.94 177 ASP B O 1
ATOM 2885 N N . ASN B 1 178 ? 18.359 5.07 -6.172 1 54.03 178 ASN B N 1
ATOM 2886 C CA . ASN B 1 178 ? 19.203 5.195 -4.988 1 54.03 178 ASN B CA 1
ATOM 2887 C C . ASN B 1 178 ? 18.531 6.012 -3.896 1 54.03 178 ASN B C 1
ATOM 2889 O O . ASN B 1 178 ? 18.953 5.992 -2.742 1 54.03 178 ASN B O 1
ATOM 2893 N N . LEU B 1 179 ? 17.672 6.75 -4.258 1 52.91 179 LEU B N 1
ATOM 2894 C CA . LEU B 1 179 ? 17.203 7.793 -3.346 1 52.91 179 LEU B CA 1
ATOM 2895 C C . LEU B 1 179 ? 16.156 7.254 -2.389 1 52.91 179 LEU B C 1
ATOM 2897 O O . LEU B 1 179 ? 15.961 7.801 -1.3 1 52.91 179 LEU B O 1
ATOM 2901 N N . MET B 1 180 ? 15.523 6.324 -2.799 1 55.31 180 MET B N 1
ATOM 2902 C CA . MET B 1 180 ? 14.477 5.879 -1.882 1 55.31 180 MET B CA 1
ATOM 2903 C C . MET B 1 180 ? 15.07 5.043 -0.75 1 55.31 180 MET B C 1
ATOM 2905 O O . MET B 1 180 ? 14.336 4.348 -0.044 1 55.31 180 MET B O 1
ATOM 2909 N N . CYS B 1 181 ? 16.391 5.07 -0.774 1 47.12 181 CYS B N 1
ATOM 2910 C CA . CYS B 1 181 ? 17.031 4.398 0.348 1 47.12 181 CYS B CA 1
ATOM 2911 C C . CYS B 1 181 ? 16.859 5.199 1.634 1 47.12 181 CYS B C 1
ATOM 2913 O O . CYS B 1 181 ? 17.453 6.266 1.787 1 47.12 181 CYS B O 1
ATOM 2915 N N . ILE B 1 182 ? 15.758 5.297 2.135 1 44.03 182 ILE B N 1
ATOM 2916 C CA . ILE B 1 182 ? 15.461 6.062 3.34 1 44.03 182 ILE B CA 1
ATOM 2917 C C . ILE B 1 182 ? 16.438 5.672 4.453 1 44.03 182 ILE B C 1
ATOM 2919 O O . ILE B 1 182 ? 16.547 4.492 4.801 1 44.03 182 ILE B O 1
ATOM 2923 N N . ASP B 1 183 ? 17.375 6.426 4.551 1 40.47 183 ASP B N 1
ATOM 2924 C CA . ASP B 1 183 ? 18.359 6.328 5.633 1 40.47 183 ASP B CA 1
ATOM 2925 C C . ASP B 1 183 ? 17.656 6.23 6.988 1 40.47 183 ASP B C 1
ATOM 2927 O O . ASP B 1 183 ? 16.734 7 7.277 1 40.47 183 ASP B O 1
ATOM 2931 N N . ASN B 1 184 ? 17.641 4.992 7.547 1 34.97 184 ASN B N 1
ATOM 2932 C CA . ASN B 1 184 ? 17.297 4.965 8.969 1 34.97 184 ASN B CA 1
ATOM 2933 C C . ASN B 1 184 ? 18.219 5.863 9.781 1 34.97 184 ASN B C 1
ATOM 2935 O O . ASN B 1 184 ? 19.438 5.867 9.57 1 34.97 184 ASN B O 1
#

Secondary structure (DSSP, 8-state):
-------S--------PPP--SSGGGS--S-HHHHT---HHHHHHHHHHHHHHHHHHHHHHHHHHHHHHHHHHHHHHHHHHHHHHHHHHHHHHHSB-SS---TTEEEEEEE-TTS-EEEESS-GGG--SS--SEEEEEEEE-TTS-EEEGGGHHHHHHHHHHHHHHHHHHHTT--GGGTT----/-------S--------PPP--SSGGGS--S-HHHHT---HHHHHHHHHHHHHHHHHHHHHHHHHHHHHHHHHHHHHHHHHHHHHHHHHHHHHHHSB-SS---TTEEEEEEE-TTS-EEEESS-GGG--SS--SEEEEEEEE-TTS-EEEGGGHHHHHHHHHHHHHHHHHHHTT--GGGTT----

Nearest PDB structures (foldseek):
  1yu2-assembly1_A  TM=7.019E-01  e=2.367E-01  Bordetella phage BMP-1
  2iou-assembly1_D  TM=6.979E-01  e=2.522E-01  Rauchvirus BPP1
  1yu3-assembly1_A  TM=7.017E-01  e=2.863E-01  Bordetella phage BIP-1
  1yu4-assembly1_C  TM=7.022E-01  e=3.688E-01  Bordetella phage BMP-1
  1yu1-assembly1_A-3  TM=6.326E-01  e=2.863E-01  Rauchvirus BPP1

pLDDT: mean 79.84, std 21.32, range [22.7, 98.38]

Organism: Bemisia tabaci (NCBI:txid7038)